Protein AF-0000000080701382 (afdb_homodimer)

Secondary structure (DSSP, 8-state):
-----------------------------------------HHHHHHHHHHHHTTSEE--HHHHHHHHHTT-EEEEEEE-TT-HHHHHHHHHHHHHGGGGGS--STTEEEEEEEEE-TT---HHHHHHHHHTT--SSSEEEEEEEEEEEEE-SS--TTT--HHHHHHHHH-TTSS--EEPPP---------/-----------------------------------------HHHHHHHHHHHHTTSEE--HHHHHHHHHTT-EEEEEEE-TT-HHHHHHHHHHHHHGGGGGS--STTEEEEEEEEE-TT---HHHHHHHHHTT--SSSEEEEEEEEEEEEE--S--TTT--HHHHHHHHH-TTSS--EEPPP---------

Organism: Aerococcus viridans (strain ATCC 11563 / DSM 20340 / CCUG 4311 / JCM 20461 / NBRC 12219 / NCTC 8251 / M1) (NCBI:txid655812)

Structure (mmCIF, N/CA/C/O backbone):
data_AF-0000000080701382-model_v1
#
loop_
_entity.id
_entity.type
_entity.pdbx_description
1 polymer 'Uncharacterized protein'
#
loop_
_atom_site.group_PDB
_atom_site.id
_atom_site.type_symbol
_atom_site.label_atom_id
_atom_site.label_alt_id
_atom_site.label_comp_id
_atom_site.label_asym_id
_atom_site.label_entity_id
_atom_site.label_seq_id
_atom_site.pdbx_PDB_ins_code
_atom_site.Cartn_x
_atom_site.Cartn_y
_atom_site.Cartn_z
_atom_site.occupancy
_atom_site.B_iso_or_equiv
_atom_site.auth_seq_id
_atom_site.auth_comp_id
_atom_site.auth_asym_id
_atom_site.auth_atom_id
_atom_site.pdbx_PDB_model_num
ATOM 1 N N . MET A 1 1 ? 20.781 -67.5 49.656 1 18.98 1 MET A N 1
ATOM 2 C CA . MET A 1 1 ? 20.734 -68.938 49.906 1 18.98 1 MET A CA 1
ATOM 3 C C . MET A 1 1 ? 20.328 -69.688 48.656 1 18.98 1 MET A C 1
ATOM 5 O O . MET A 1 1 ? 19.891 -69.125 47.688 1 18.98 1 MET A O 1
ATOM 9 N N . LYS A 1 2 ? 19.984 -70.812 49.188 1 20.11 2 LYS A N 1
ATOM 10 C CA . LYS A 1 2 ? 20.078 -72.125 48.531 1 20.11 2 LYS A CA 1
ATOM 11 C C . LYS A 1 2 ? 19.016 -72.25 47.469 1 20.11 2 LYS A C 1
ATOM 13 O O . LYS A 1 2 ? 18.688 -73.375 47.062 1 20.11 2 LYS A O 1
ATOM 18 N N . LYS A 1 3 ? 18.438 -71.125 47.094 1 20.44 3 LYS A N 1
ATOM 19 C CA . LYS A 1 3 ? 17.109 -71.5 46.594 1 20.44 3 LYS A CA 1
ATOM 20 C C . LYS A 1 3 ? 17.188 -72.688 45.625 1 20.44 3 LYS A C 1
ATOM 22 O O . LYS A 1 3 ? 17.922 -72.625 44.625 1 20.44 3 LYS A O 1
ATOM 27 N N . ILE A 1 4 ? 16.375 -73.562 45.906 1 22.45 4 ILE A N 1
ATOM 28 C CA . ILE A 1 4 ? 16.172 -75 45.688 1 22.45 4 ILE A CA 1
ATOM 29 C C . ILE A 1 4 ? 15.875 -75.312 44.219 1 22.45 4 ILE A C 1
ATOM 31 O O . ILE A 1 4 ? 15.523 -74.375 43.469 1 22.45 4 ILE A O 1
ATOM 35 N N . LEU A 1 5 ? 15.156 -76.375 43.938 1 19.97 5 LEU A N 1
ATOM 36 C CA . LEU A 1 5 ? 15.32 -77.75 43.5 1 19.97 5 LEU A CA 1
ATOM 37 C C . LEU A 1 5 ? 14.594 -78 42.188 1 19.97 5 LEU A C 1
ATOM 39 O O . LEU A 1 5 ? 15.195 -78.5 41.219 1 19.97 5 LEU A O 1
ATOM 43 N N . LEU A 1 6 ? 13.367 -78.562 42.219 1 19.97 6 LEU A N 1
ATOM 44 C CA . LEU A 1 6 ? 13.156 -79.938 41.875 1 19.97 6 LEU A CA 1
ATOM 45 C C . LEU A 1 6 ? 12.711 -80.062 40.406 1 19.97 6 LEU A C 1
ATOM 47 O O . LEU A 1 6 ? 12.242 -79.125 39.812 1 19.97 6 LEU A O 1
ATOM 51 N N . LEU A 1 7 ? 11.984 -81.25 40.031 1 20.66 7 LEU A N 1
ATOM 52 C CA . LEU A 1 7 ? 12.156 -82.5 39.344 1 20.66 7 LEU A CA 1
ATOM 53 C C . LEU A 1 7 ? 11.312 -82.562 38.094 1 20.66 7 LEU A C 1
ATOM 55 O O . LEU A 1 7 ? 11.789 -83 37.031 1 20.66 7 LEU A O 1
ATOM 59 N N . SER A 1 8 ? 9.906 -82.438 38.031 1 21.59 8 SER A N 1
ATOM 60 C CA . SER A 1 8 ? 9.297 -83.688 37.594 1 21.59 8 SER A CA 1
ATOM 61 C C . SER A 1 8 ? 9.281 -83.75 36.062 1 21.59 8 SER A C 1
ATOM 63 O O . SER A 1 8 ? 9.297 -82.75 35.375 1 21.59 8 SER A O 1
ATOM 65 N N . SER A 1 9 ? 9.172 -85.062 35.531 1 20.2 9 SER A N 1
ATOM 66 C CA . SER A 1 9 ? 9.516 -86.062 34.531 1 20.2 9 SER A CA 1
ATOM 67 C C . SER A 1 9 ? 8.562 -86 33.344 1 20.2 9 SER A C 1
ATOM 69 O O . SER A 1 9 ? 8.977 -86.188 32.188 1 20.2 9 SER A O 1
ATOM 71 N N . LEU A 1 10 ? 7.141 -86.062 33.469 1 21.8 10 LEU A N 1
ATOM 72 C CA . LEU A 1 10 ? 6.566 -87.312 32.969 1 21.8 10 LEU A CA 1
ATOM 73 C C . LEU A 1 10 ? 6.562 -87.312 31.438 1 21.8 10 LEU A C 1
ATOM 75 O O . LEU A 1 10 ? 6.602 -86.25 30.812 1 21.8 10 LEU A O 1
ATOM 79 N N . SER A 1 11 ? 5.617 -88.188 30.75 1 20.5 11 SER A N 1
ATOM 80 C CA . SER A 1 11 ? 5.59 -89.438 29.953 1 20.5 11 SER A CA 1
ATOM 81 C C . SER A 1 11 ? 5.387 -89.125 28.469 1 20.5 11 SER A C 1
ATOM 83 O O . SER A 1 11 ? 5.066 -87.938 28.109 1 20.5 11 SER A O 1
ATOM 85 N N . VAL A 1 12 ? 4.305 -89.875 27.812 1 22.05 12 VAL A N 1
ATOM 86 C CA . VAL A 1 12 ? 4.281 -91 26.922 1 22.05 12 VAL A CA 1
ATOM 87 C C . VAL A 1 12 ? 4.086 -90.562 25.484 1 22.05 12 VAL A C 1
ATOM 89 O O . VAL A 1 12 ? 4.875 -90.938 24.594 1 22.05 12 VAL A O 1
ATOM 92 N N . LEU A 1 13 ? 2.928 -91.062 24.75 1 18.67 13 LEU A N 1
ATOM 93 C CA . LEU A 1 13 ? 2.865 -92.188 23.781 1 18.67 13 LEU A CA 1
ATOM 94 C C . LEU A 1 13 ? 2.777 -91.625 22.359 1 18.67 13 LEU A C 1
ATOM 96 O O . LEU A 1 13 ? 3.564 -92 21.484 1 18.67 13 LEU A O 1
ATOM 100 N N . LEU A 1 14 ? 1.607 -91.875 21.656 1 19.7 14 LEU A N 1
ATOM 101 C CA . LEU A 1 14 ? 1.429 -92.875 20.609 1 19.7 14 LEU A CA 1
ATOM 102 C C . LEU A 1 14 ? 1.506 -92.25 19.234 1 19.7 14 LEU A C 1
ATOM 104 O O . LEU A 1 14 ? 1.662 -91.062 19.109 1 19.7 14 LEU A O 1
ATOM 108 N N . PHE A 1 15 ? 0.436 -92.562 18.438 1 21.75 15 PHE A N 1
ATOM 109 C CA . PHE A 1 15 ? 0.351 -93.438 17.266 1 21.75 15 PHE A CA 1
ATOM 110 C C . PHE A 1 15 ? 0.544 -92.625 15.984 1 21.75 15 PHE A C 1
ATOM 112 O O . PHE A 1 15 ? 0.392 -91.375 15.969 1 21.75 15 PHE A O 1
ATOM 119 N N . ALA A 1 16 ? -0.091 -93.125 14.891 1 21.64 16 ALA A N 1
ATOM 120 C CA . ALA A 1 16 ? 0.228 -93.75 13.609 1 21.64 16 ALA A CA 1
ATOM 121 C C . ALA A 1 16 ? 0.084 -92.75 12.453 1 21.64 16 ALA A C 1
ATOM 123 O O . ALA A 1 16 ? 0.941 -92.688 11.57 1 21.64 16 ALA A O 1
ATOM 124 N N . CYS A 1 17 ? -1.166 -92.25 12.227 1 26.89 17 CYS A N 1
ATOM 125 C CA . CYS A 1 17 ? -1.706 -92.688 10.938 1 26.89 17 CYS A CA 1
ATOM 126 C C . CYS A 1 17 ? -1.058 -91.875 9.789 1 26.89 17 CYS A C 1
ATOM 128 O O . CYS A 1 17 ? -0.521 -90.812 9.984 1 26.89 17 CYS A O 1
ATOM 130 N N . SER A 1 18 ? -1.645 -92.125 8.461 1 21.56 18 SER A N 1
ATOM 131 C CA . SER A 1 18 ? -1.388 -92.625 7.121 1 21.56 18 SER A CA 1
ATOM 132 C C . SER A 1 18 ? -1.009 -91.5 6.164 1 21.56 18 SER A C 1
ATOM 134 O O . SER A 1 18 ? -1.173 -90.312 6.484 1 21.56 18 SER A O 1
ATOM 136 N N . ASN A 1 19 ? -1.719 -91.562 4.941 1 21.64 19 ASN A N 1
ATOM 137 C CA . ASN A 1 19 ? -1.333 -91.812 3.561 1 21.64 19 ASN A CA 1
ATOM 138 C C . ASN A 1 19 ? -1.228 -90.562 2.752 1 21.64 19 ASN A C 1
ATOM 140 O O . ASN A 1 19 ? -0.301 -90.375 1.957 1 21.64 19 ASN A O 1
ATOM 144 N N . GLN A 1 20 ? -2.172 -89.5 2.703 1 20.94 20 GLN A N 1
ATOM 145 C CA . GLN A 1 20 ? -2.732 -89.438 1.36 1 20.94 20 GLN A CA 1
ATOM 146 C C . GLN A 1 20 ? -1.781 -88.688 0.428 1 20.94 20 GLN A C 1
ATOM 148 O O . GLN A 1 20 ? -0.923 -87.938 0.884 1 20.94 20 GLN A O 1
ATOM 153 N N . THR A 1 21 ? -2.484 -88.312 -0.859 1 23 21 THR A N 1
ATOM 154 C CA . THR A 1 21 ? -2.32 -88.312 -2.309 1 23 21 THR A CA 1
ATOM 155 C C . THR A 1 21 ? -1.583 -87.062 -2.783 1 23 21 THR A C 1
ATOM 157 O O . THR A 1 21 ? -1.583 -86 -2.098 1 23 21 THR A O 1
ATOM 160 N N . ASP A 1 22 ? -1.227 -87.062 -4.117 1 23.69 22 ASP A N 1
ATOM 161 C CA . ASP A 1 22 ? -0.176 -86.75 -5.078 1 23.69 22 ASP A CA 1
ATOM 162 C C . ASP A 1 22 ? -0.376 -85.312 -5.652 1 23.69 22 ASP A C 1
ATOM 164 O O . ASP A 1 22 ? 0.538 -84.75 -6.258 1 23.69 22 ASP A O 1
ATOM 168 N N . GLU A 1 23 ? -1.562 -84.562 -5.566 1 24.78 23 GLU A N 1
ATOM 169 C CA . GLU A 1 23 ? -1.875 -83.938 -6.852 1 24.78 23 GLU A CA 1
ATOM 170 C C . GLU A 1 23 ? -0.859 -82.875 -7.203 1 24.78 23 GLU A C 1
ATOM 172 O O . GLU A 1 23 ? -0.307 -82.25 -6.316 1 24.78 23 GLU A O 1
ATOM 177 N N . GLU A 1 24 ? -0.498 -82.812 -8.516 1 26.88 24 GLU A N 1
ATOM 178 C CA . GLU A 1 24 ? 0.468 -82.188 -9.438 1 26.88 24 GLU A CA 1
ATOM 179 C C . GLU A 1 24 ? 0.221 -80.688 -9.602 1 26.88 24 GLU A C 1
ATOM 181 O O . GLU A 1 24 ? -0.511 -80.312 -10.5 1 26.88 24 GLU A O 1
ATOM 186 N N . LYS A 1 25 ? -0.206 -79.812 -8.719 1 27.61 25 LYS A N 1
ATOM 187 C CA . LYS A 1 25 ? -0.711 -78.562 -9.234 1 27.61 25 LYS A CA 1
ATOM 188 C C . LYS A 1 25 ? 0.321 -77.875 -10.125 1 27.61 25 LYS A C 1
ATOM 190 O O . LYS A 1 25 ? 1.488 -77.75 -9.75 1 27.61 25 LYS A O 1
ATOM 195 N N . VAL A 1 26 ? -0.032 -77.75 -11.445 1 30.56 26 VAL A N 1
ATOM 196 C CA . VAL A 1 26 ? 0.473 -77.062 -12.617 1 30.56 26 VAL A CA 1
ATOM 197 C C . VAL A 1 26 ? 0.77 -75.625 -12.25 1 30.56 26 VAL A C 1
ATOM 199 O O . VAL A 1 26 ? -0.055 -74.938 -11.625 1 30.56 26 VAL A O 1
ATOM 202 N N . ILE A 1 27 ? 1.991 -75.188 -12.203 1 28.75 27 ILE A N 1
ATOM 203 C CA . ILE A 1 27 ? 2.633 -73.875 -11.875 1 28.75 27 ILE A CA 1
ATOM 204 C C . ILE A 1 27 ? 2.441 -72.938 -13.023 1 28.75 27 ILE A C 1
ATOM 206 O O . ILE A 1 27 ? 3.037 -73.062 -14.094 1 28.75 27 ILE A O 1
ATOM 210 N N . SER A 1 28 ? 1.116 -72.75 -13.547 1 28.8 28 SER A N 1
ATOM 211 C CA . SER A 1 28 ? 1.05 -71.812 -14.656 1 28.8 28 SER A CA 1
ATOM 212 C C . SER A 1 28 ? 1.73 -70.5 -14.305 1 28.8 28 SER A C 1
ATOM 214 O O . SER A 1 28 ? 1.53 -70 -13.211 1 28.8 28 SER A O 1
ATOM 216 N N . ASP A 1 29 ? 2.861 -70.188 -14.938 1 32.16 29 ASP A N 1
ATOM 217 C CA . ASP A 1 29 ? 3.715 -69 -14.938 1 32.16 29 ASP A CA 1
ATOM 218 C C . ASP A 1 29 ? 2.922 -67.75 -15.305 1 32.16 29 ASP A C 1
ATOM 220 O O . ASP A 1 29 ? 2.307 -67.688 -16.375 1 32.16 29 ASP A O 1
ATOM 224 N N . SER A 1 30 ? 2.121 -67.125 -14.453 1 35.22 30 SER A N 1
ATOM 225 C CA . SER A 1 30 ? 1.413 -65.875 -14.664 1 35.22 30 SER A CA 1
ATOM 226 C C . SER A 1 30 ? 2.344 -64.812 -15.219 1 35.22 30 SER A C 1
ATOM 228 O O . SER A 1 30 ? 3.441 -64.562 -14.695 1 35.22 30 SER A O 1
ATOM 230 N N . PRO A 1 31 ? 2.178 -64.5 -16.547 1 39.5 31 PRO A N 1
ATOM 231 C CA . PRO A 1 31 ? 2.885 -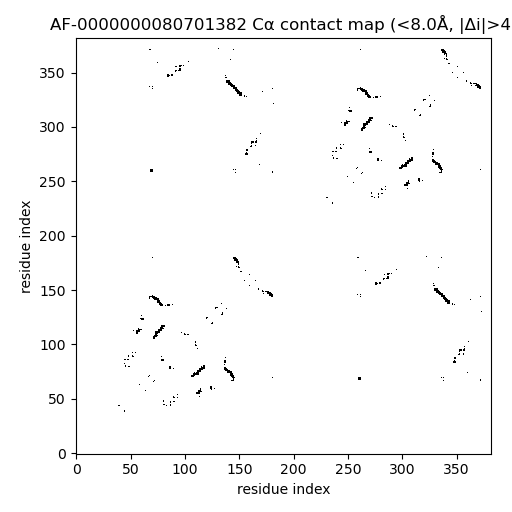63.375 -17.172 1 39.5 31 PRO A CA 1
ATOM 232 C C . PRO A 1 31 ? 2.863 -62.094 -16.312 1 39.5 31 PRO A C 1
ATOM 234 O O . PRO A 1 31 ? 1.896 -61.844 -15.594 1 39.5 31 PRO A O 1
ATOM 237 N N . THR A 1 32 ? 3.984 -61.688 -15.727 1 36.34 32 THR A N 1
ATOM 238 C CA . THR A 1 32 ? 4.223 -60.438 -15.047 1 36.34 32 THR A CA 1
ATOM 239 C C . THR A 1 32 ? 3.801 -59.25 -15.93 1 36.34 32 THR A C 1
ATOM 241 O O . THR A 1 32 ? 4.32 -59.094 -17.031 1 36.34 32 THR A O 1
ATOM 244 N N . SER A 1 33 ? 2.533 -58.875 -16 1 35.25 33 SER A N 1
ATOM 245 C CA . SER A 1 33 ? 2.045 -57.594 -16.547 1 35.25 33 SER A CA 1
ATOM 246 C C . SER A 1 33 ? 2.938 -56.438 -16.125 1 35.25 33 SER A C 1
ATOM 248 O O . SER A 1 33 ? 3.082 -56.156 -14.93 1 35.25 33 SER A O 1
ATOM 250 N N . SER A 1 34 ? 4.059 -56.219 -16.828 1 35.88 34 SER A N 1
ATOM 251 C CA . SER A 1 34 ? 4.793 -54.969 -16.672 1 35.88 34 SER A CA 1
ATOM 252 C C . SER A 1 34 ? 3.854 -53.75 -16.641 1 35.88 34 SER A C 1
ATOM 254 O O . SER A 1 34 ? 3.094 -53.562 -17.594 1 35.88 34 SER A O 1
ATOM 256 N N . SER A 1 35 ? 3.299 -53.344 -15.578 1 38 35 SER A N 1
ATOM 257 C CA . SER A 1 35 ? 2.662 -52.031 -15.383 1 38 35 SER A CA 1
ATOM 258 C C . SER A 1 35 ? 3.432 -50.938 -16.094 1 38 35 SER A C 1
ATOM 260 O O . SER A 1 35 ? 4.527 -50.562 -15.672 1 38 35 SER A O 1
ATOM 262 N N . VAL A 1 36 ? 3.482 -50.875 -17.406 1 39.19 36 VAL A N 1
ATOM 263 C CA . VAL A 1 36 ? 3.875 -49.656 -18.125 1 39.19 36 VAL A CA 1
ATOM 264 C C . VAL A 1 36 ? 3.254 -48.438 -17.453 1 39.19 36 VAL A C 1
ATOM 266 O O . VAL A 1 36 ? 2.047 -48.219 -17.562 1 39.19 36 VAL A O 1
ATOM 269 N N . GLU A 1 37 ? 3.574 -48.062 -16.281 1 40.19 37 GLU A N 1
ATOM 270 C CA . GLU A 1 37 ? 3.32 -46.656 -15.953 1 40.19 37 GLU A CA 1
ATOM 271 C C . GLU A 1 37 ? 3.557 -45.75 -17.172 1 40.19 37 GLU A C 1
ATOM 273 O O . GLU A 1 37 ? 4.66 -45.719 -17.719 1 40.19 37 GLU A O 1
ATOM 278 N N . GLN A 1 38 ? 2.807 -45.719 -18.172 1 42.03 38 GLN A N 1
ATOM 279 C CA . GLN A 1 38 ? 2.838 -44.781 -19.281 1 42.03 38 GLN A CA 1
ATOM 280 C C . GLN A 1 38 ? 3.309 -43.406 -18.828 1 42.03 38 GLN A C 1
ATOM 282 O O . GLN A 1 38 ? 2.586 -42.688 -18.125 1 42.03 38 GLN A O 1
ATOM 287 N N . GLU A 1 39 ? 4.535 -43.125 -18.438 1 46.19 39 GLU A N 1
ATOM 288 C CA . GLU A 1 39 ? 5.07 -41.75 -18.422 1 46.19 39 GLU A CA 1
ATOM 289 C C . GLU A 1 39 ? 4.453 -40.906 -19.516 1 46.19 39 GLU A C 1
ATOM 291 O O . GLU A 1 39 ? 4.484 -41.281 -20.688 1 46.19 39 GLU A O 1
ATOM 296 N N . ALA A 1 40 ? 3.305 -40.281 -19.297 1 53.03 40 ALA A N 1
ATOM 297 C CA . ALA A 1 40 ? 2.854 -39.344 -20.312 1 53.03 40 ALA A CA 1
ATOM 298 C C . ALA A 1 40 ? 4.035 -38.75 -21.078 1 53.03 40 ALA A C 1
ATOM 300 O O . ALA A 1 40 ? 5.074 -38.438 -20.484 1 53.03 40 ALA A O 1
ATOM 301 N N . SER A 1 41 ? 4.094 -38.844 -22.312 1 64.5 41 SER A N 1
ATOM 302 C CA . SER A 1 41 ? 5.16 -38.281 -23.125 1 64.5 41 SER A CA 1
ATOM 303 C C . SER A 1 41 ? 5.391 -36.812 -22.766 1 64.5 41 SER A C 1
ATOM 305 O O . SER A 1 41 ? 4.492 -36.125 -22.25 1 64.5 41 SER A O 1
ATOM 307 N N . SER A 1 42 ? 6.699 -36.344 -22.672 1 74.81 42 SER A N 1
ATOM 308 C CA . SER A 1 42 ? 7.121 -34.938 -22.484 1 74.81 42 SER A CA 1
ATOM 309 C C . SER A 1 42 ? 6.227 -33.969 -23.25 1 74.81 42 SER A C 1
ATOM 311 O O . SER A 1 42 ? 5.867 -32.906 -22.75 1 74.81 42 SER A O 1
ATOM 313 N N . GLU A 1 43 ? 5.789 -34.469 -24.406 1 79.25 43 GLU A N 1
ATOM 314 C CA . GLU A 1 43 ? 4.949 -33.625 -25.25 1 79.25 43 GLU A CA 1
ATOM 315 C C . GLU A 1 43 ? 3.543 -33.5 -24.672 1 79.25 43 GLU A C 1
ATOM 317 O O . GLU A 1 43 ? 2.955 -32.406 -24.688 1 79.25 43 GLU A O 1
ATOM 322 N N . GLU A 1 44 ? 3.025 -34.594 -24.219 1 83.44 44 GLU A N 1
ATOM 323 C CA . GLU A 1 44 ? 1.683 -34.562 -23.656 1 83.44 44 GLU A CA 1
ATOM 324 C C . GLU A 1 44 ? 1.633 -33.719 -22.375 1 83.44 44 GLU A C 1
ATOM 326 O O . GLU A 1 44 ? 0.681 -32.969 -22.172 1 83.44 44 GLU A O 1
ATOM 331 N N . ALA A 1 45 ? 2.625 -33.812 -21.594 1 82.06 45 ALA A N 1
ATOM 332 C CA . ALA A 1 45 ? 2.707 -33.031 -20.359 1 82.06 45 ALA A CA 1
ATOM 333 C C . ALA A 1 45 ? 2.779 -31.531 -20.672 1 82.06 45 ALA A C 1
ATOM 335 O O . ALA A 1 45 ? 2.129 -30.719 -20 1 82.06 45 ALA A O 1
ATOM 336 N N . GLN A 1 46 ? 3.551 -31.203 -21.688 1 87.31 46 GLN A N 1
ATOM 337 C CA . GLN A 1 46 ? 3.66 -29.812 -22.094 1 87.31 46 GLN A CA 1
ATOM 338 C C . GLN A 1 46 ? 2.322 -29.281 -22.609 1 87.31 46 GLN A C 1
ATOM 340 O O . GLN A 1 46 ? 1.95 -28.141 -22.312 1 87.31 46 GLN A O 1
ATOM 345 N N . ALA A 1 47 ? 1.668 -30.109 -23.312 1 90.69 47 ALA A N 1
ATOM 346 C CA . ALA A 1 47 ? 0.357 -29.719 -23.828 1 90.69 47 ALA A CA 1
ATOM 347 C C . ALA A 1 47 ? -0.634 -29.5 -22.688 1 90.69 47 ALA A C 1
ATOM 349 O O . ALA A 1 47 ? -1.436 -28.562 -22.734 1 90.69 47 ALA A O 1
ATOM 350 N N . LEU A 1 48 ? -0.608 -30.391 -21.766 1 92.31 48 LEU A N 1
ATOM 351 C CA . LEU A 1 48 ? -1.477 -30.25 -20.594 1 92.31 48 LEU A CA 1
ATOM 352 C C . LEU A 1 48 ? -1.183 -28.938 -19.859 1 92.31 48 LEU A C 1
ATOM 354 O O . LEU A 1 48 ? -2.105 -28.219 -19.484 1 92.31 48 LEU A O 1
ATOM 358 N N . TYR A 1 49 ? 0.089 -28.656 -19.672 1 95.12 49 TYR A N 1
ATOM 359 C CA . TYR A 1 49 ? 0.485 -27.422 -19 1 95.12 49 TYR A CA 1
ATOM 360 C C . TYR A 1 49 ? -0.034 -26.203 -19.75 1 95.12 49 TYR A C 1
ATOM 362 O O . TYR A 1 49 ? -0.659 -25.312 -19.156 1 95.12 49 TYR A O 1
ATOM 370 N N . GLN A 1 50 ? 0.21 -26.203 -21.047 1 94.69 50 GLN A N 1
ATOM 371 C CA . GLN A 1 50 ? -0.177 -25.062 -21.859 1 94.69 50 GLN A CA 1
ATOM 372 C C . GLN A 1 50 ? -1.69 -24.875 -21.875 1 94.69 50 GLN A C 1
ATOM 374 O O . GLN A 1 50 ? -2.182 -23.734 -21.797 1 94.69 50 GLN A O 1
ATOM 379 N N . SER A 1 51 ? -2.395 -25.922 -21.953 1 95.06 51 SER A N 1
ATOM 380 C CA . SER A 1 51 ? -3.85 -25.828 -21.922 1 95.06 51 SER A CA 1
ATOM 381 C C . SER A 1 51 ? -4.344 -25.312 -20.562 1 95.06 51 SER A C 1
ATOM 383 O O . SER A 1 51 ? -5.285 -24.531 -20.5 1 95.06 51 SER A O 1
ATOM 385 N N . THR A 1 52 ? -3.744 -25.719 -19.516 1 95.88 52 THR A N 1
ATOM 386 C CA . THR A 1 52 ? -4.164 -25.375 -18.156 1 95.88 52 THR A CA 1
ATOM 387 C C . THR A 1 52 ? -3.885 -23.891 -17.875 1 95.88 52 THR A C 1
ATOM 389 O O . THR A 1 52 ? -4.746 -23.188 -17.359 1 95.88 52 THR A O 1
ATOM 392 N N . ILE A 1 53 ? -2.682 -23.359 -18.266 1 96.12 53 ILE A N 1
ATOM 393 C CA . ILE A 1 53 ? -2.287 -22.016 -17.875 1 96.12 53 ILE A CA 1
ATOM 394 C C . ILE A 1 53 ? -3.107 -20.984 -18.656 1 96.12 53 ILE A C 1
ATOM 396 O O . ILE A 1 53 ? -3.139 -19.812 -18.312 1 96.12 53 ILE A O 1
ATOM 400 N N . GLN A 1 54 ? -3.801 -21.438 -19.75 1 95.25 54 GLN A N 1
ATOM 401 C CA . GLN A 1 54 ? -4.691 -20.547 -20.5 1 95.25 54 GLN A CA 1
ATOM 402 C C . GLN A 1 54 ? -5.879 -20.109 -19.641 1 95.25 54 GLN A C 1
ATOM 404 O O . GLN A 1 54 ? -6.559 -19.141 -19.953 1 95.25 54 GLN A O 1
ATOM 409 N N . ASN A 1 55 ? -6.145 -20.812 -18.578 1 94.19 55 ASN A N 1
ATOM 410 C CA . ASN A 1 55 ? -7.246 -20.469 -17.688 1 94.19 55 ASN A CA 1
ATOM 411 C C . ASN A 1 55 ? -6.844 -19.391 -16.688 1 94.19 55 ASN A C 1
ATOM 413 O O . ASN A 1 55 ? -7.676 -18.922 -15.906 1 94.19 55 ASN A O 1
ATOM 417 N N . PHE A 1 56 ? -5.602 -19.016 -16.703 1 95.31 56 PHE A N 1
ATOM 418 C CA . PHE A 1 56 ? -5.086 -17.938 -15.867 1 95.31 56 PHE A CA 1
ATOM 419 C C . PHE A 1 56 ? -4.711 -16.734 -16.719 1 95.31 56 PHE A C 1
ATOM 421 O O . PHE A 1 56 ? -4.555 -16.844 -17.938 1 95.31 56 PHE A O 1
ATOM 428 N N . THR A 1 57 ? -4.598 -15.547 -16.109 1 95.06 57 THR A N 1
ATOM 429 C CA . THR A 1 57 ? -4.258 -14.32 -16.828 1 95.06 57 THR A CA 1
ATOM 430 C C . THR A 1 57 ? -2.75 -14.086 -16.812 1 95.06 57 THR A C 1
ATOM 432 O O . THR A 1 57 ? -2.166 -13.844 -15.742 1 95.06 57 THR A O 1
ATOM 435 N N . ARG A 1 58 ? -2.15 -14.094 -17.938 1 96.44 58 ARG A N 1
ATOM 436 C CA . ARG A 1 58 ? -0.711 -13.875 -18.031 1 96.44 58 ARG A CA 1
ATOM 437 C C . ARG A 1 58 ? -0.353 -12.445 -17.625 1 96.44 58 ARG A C 1
ATOM 439 O O . ARG A 1 58 ? -1.059 -11.5 -17.969 1 96.44 58 ARG A O 1
ATOM 446 N N . ILE A 1 59 ? 0.755 -12.312 -16.938 1 96.62 59 ILE A N 1
ATOM 447 C CA . ILE A 1 59 ? 1.205 -11.008 -16.469 1 96.62 59 ILE A CA 1
ATOM 448 C C . ILE A 1 59 ? 2.732 -10.969 -16.438 1 96.62 59 ILE A C 1
ATOM 450 O O . ILE A 1 59 ? 3.389 -12.008 -16.359 1 96.62 59 ILE A O 1
ATOM 454 N N . THR A 1 60 ? 3.311 -9.789 -16.547 1 96.56 60 THR A N 1
ATOM 455 C CA . THR A 1 60 ? 4.754 -9.586 -16.469 1 96.56 60 THR A CA 1
ATOM 456 C C . THR A 1 60 ? 5.148 -9.094 -15.078 1 96.56 60 THR A C 1
ATOM 458 O O . THR A 1 60 ? 4.301 -8.625 -14.312 1 96.56 60 THR A O 1
ATOM 461 N N . ALA A 1 61 ? 6.449 -9.141 -14.812 1 94.5 61 ALA A N 1
ATOM 462 C CA . ALA A 1 61 ? 6.953 -8.641 -13.539 1 94.5 61 ALA A CA 1
ATOM 463 C C . ALA A 1 61 ? 6.68 -7.145 -13.391 1 94.5 61 ALA A C 1
ATOM 465 O O . ALA A 1 61 ? 6.355 -6.676 -12.297 1 94.5 61 ALA A O 1
ATOM 466 N N . GLY A 1 62 ? 6.887 -6.453 -14.516 1 92.38 62 GLY A N 1
ATOM 467 C CA . GLY A 1 62 ? 6.57 -5.035 -14.477 1 92.38 62 GLY A CA 1
ATOM 468 C C . GLY A 1 62 ? 5.117 -4.754 -14.125 1 92.38 62 GLY A C 1
ATOM 469 O O . GLY A 1 62 ? 4.828 -3.873 -13.312 1 92.38 62 GLY A O 1
ATOM 470 N N . GLU A 1 63 ? 4.188 -5.484 -14.695 1 93 63 GLU A N 1
ATOM 471 C CA . GLU A 1 63 ? 2.768 -5.328 -14.406 1 93 63 GLU A CA 1
ATOM 472 C C . GLU A 1 63 ? 2.449 -5.746 -12.969 1 93 63 GLU A C 1
ATOM 474 O O . GLU A 1 63 ? 1.618 -5.125 -12.305 1 93 63 GLU A O 1
ATOM 479 N N . ILE A 1 64 ? 3.109 -6.766 -12.477 1 92.75 64 ILE A N 1
ATOM 480 C CA . ILE A 1 64 ? 2.938 -7.195 -11.086 1 92.75 64 ILE A CA 1
ATOM 481 C C . ILE A 1 64 ? 3.328 -6.059 -10.148 1 92.75 64 ILE A C 1
ATOM 483 O O . ILE A 1 64 ? 2.576 -5.715 -9.234 1 92.75 64 ILE A O 1
ATOM 487 N N . THR A 1 65 ? 4.465 -5.504 -10.414 1 85.69 65 THR A N 1
ATOM 488 C CA . THR A 1 65 ? 4.945 -4.402 -9.586 1 85.69 65 THR A CA 1
ATOM 489 C C . THR A 1 65 ? 3.957 -3.238 -9.609 1 85.69 65 THR A C 1
ATOM 491 O O . THR A 1 65 ? 3.678 -2.639 -8.57 1 85.69 65 THR A O 1
ATOM 494 N N . SER A 1 66 ? 3.447 -2.959 -10.766 1 84.31 66 SER A N 1
ATOM 495 C CA . SER A 1 66 ? 2.447 -1.903 -10.883 1 84.31 66 SER A CA 1
ATOM 496 C C . SER A 1 66 ? 1.204 -2.227 -10.062 1 84.31 66 SER A C 1
ATOM 498 O O . SER A 1 66 ? 0.643 -1.35 -9.406 1 84.31 66 SER A O 1
ATOM 500 N N . LYS A 1 67 ? 0.752 -3.439 -10.055 1 86.19 67 LYS A N 1
ATOM 501 C CA . LYS A 1 67 ? -0.417 -3.85 -9.289 1 86.19 67 LYS A CA 1
ATOM 502 C C . LYS A 1 67 ? -0.166 -3.709 -7.789 1 86.19 67 LYS A C 1
ATOM 504 O O . LYS A 1 67 ? -1.04 -3.256 -7.047 1 86.19 67 LYS A O 1
ATOM 509 N N . ILE A 1 68 ? 1.001 -4.133 -7.352 1 83.94 68 ILE A N 1
ATOM 510 C CA . ILE A 1 68 ? 1.37 -4.004 -5.945 1 83.94 68 ILE A CA 1
ATOM 511 C C . ILE A 1 68 ? 1.354 -2.533 -5.539 1 83.94 68 ILE A C 1
ATOM 513 O O . ILE A 1 68 ? 0.768 -2.17 -4.516 1 83.94 68 ILE A O 1
ATOM 517 N N . ASN A 1 69 ? 1.946 -1.751 -6.406 1 74.81 69 ASN A N 1
ATOM 518 C CA . ASN A 1 69 ? 2.043 -0.326 -6.109 1 74.81 69 ASN A CA 1
ATOM 519 C C . ASN A 1 69 ? 0.668 0.338 -6.094 1 74.81 69 ASN A C 1
ATOM 521 O O . ASN A 1 69 ? 0.453 1.315 -5.375 1 74.81 69 ASN A O 1
ATOM 525 N N . ASN A 1 70 ? -0.215 -0.203 -6.844 1 75.69 70 ASN A N 1
ATOM 526 C CA . ASN A 1 70 ? -1.567 0.341 -6.906 1 75.69 70 ASN A CA 1
ATOM 527 C C . ASN A 1 70 ? -2.414 -0.123 -5.727 1 75.69 70 ASN A C 1
ATOM 529 O O . ASN A 1 70 ? -3.551 0.321 -5.559 1 75.69 70 ASN A O 1
ATOM 533 N N . GLY A 1 71 ? -1.872 -1.007 -5.004 1 75.75 71 GLY A N 1
ATOM 534 C CA . GLY A 1 71 ? -2.592 -1.498 -3.84 1 75.75 71 GLY A CA 1
ATOM 535 C C . GLY A 1 71 ? -3.574 -2.605 -4.168 1 75.75 71 GLY A C 1
ATOM 536 O O . GLY A 1 71 ? -4.445 -2.928 -3.361 1 75.75 71 GLY A O 1
ATOM 537 N N . ASP A 1 72 ? -3.527 -3.199 -5.332 1 82 72 ASP A N 1
ATOM 538 C CA . ASP A 1 72 ? -4.457 -4.242 -5.754 1 82 72 ASP A CA 1
ATOM 539 C C . ASP A 1 72 ? -4.277 -5.508 -4.922 1 82 72 ASP A C 1
ATOM 541 O O . ASP A 1 72 ? -3.156 -5.848 -4.531 1 82 72 ASP A O 1
ATOM 545 N N . GLY A 1 73 ? -5.344 -6.137 -4.617 1 87.5 73 GLY A N 1
ATOM 546 C CA . GLY A 1 73 ? -5.309 -7.5 -4.102 1 87.5 73 GLY A CA 1
ATOM 547 C C . GLY A 1 73 ? -5.41 -8.547 -5.191 1 87.5 73 GLY A C 1
ATOM 548 O O . GLY A 1 73 ? -6.355 -8.539 -5.984 1 87.5 73 GLY A O 1
ATOM 549 N N . PHE A 1 74 ? -4.484 -9.492 -5.238 1 91.81 74 PHE A N 1
ATOM 550 C CA . PHE A 1 74 ? -4.535 -10.469 -6.324 1 91.81 74 PHE A CA 1
ATOM 551 C C . PHE A 1 74 ? -3.725 -11.711 -5.973 1 91.81 74 PHE A C 1
ATOM 553 O O . PHE A 1 74 ? -2.816 -11.648 -5.145 1 91.81 74 PHE A O 1
ATOM 560 N N . TYR A 1 75 ? -4.098 -12.773 -6.641 1 94.75 75 TYR A N 1
ATOM 561 C CA . TYR A 1 75 ? -3.371 -14.039 -6.57 1 94.75 75 TYR A CA 1
ATOM 562 C C . TYR A 1 75 ? -2.428 -14.188 -7.758 1 94.75 75 TYR A C 1
ATOM 564 O O . TYR A 1 75 ? -2.773 -13.828 -8.883 1 94.75 75 TYR A O 1
ATOM 572 N N . LEU A 1 76 ? -1.206 -14.773 -7.434 1 96.94 76 LEU A N 1
ATOM 573 C CA . LEU A 1 76 ? -0.173 -14.938 -8.445 1 96.94 76 LEU A CA 1
ATOM 574 C C . LEU A 1 76 ? 0.353 -16.375 -8.453 1 96.94 76 LEU A C 1
ATOM 576 O O . LEU A 1 76 ? 0.928 -16.828 -7.465 1 96.94 76 LEU A O 1
ATOM 580 N N . PHE A 1 77 ? 0.127 -17.031 -9.594 1 98.44 77 PHE A N 1
ATOM 581 C CA . PHE A 1 77 ? 0.76 -18.312 -9.898 1 98.44 77 PHE A CA 1
ATOM 582 C C . PHE A 1 77 ? 2.051 -18.109 -10.68 1 98.44 77 PHE A C 1
ATOM 584 O O . PHE A 1 77 ? 2.072 -17.375 -11.672 1 98.44 77 PHE A O 1
ATOM 591 N N . ILE A 1 78 ? 3.123 -18.672 -10.188 1 98.69 78 ILE A N 1
ATOM 592 C CA . ILE A 1 78 ? 4.414 -18.641 -10.875 1 98.69 78 ILE A CA 1
ATOM 593 C C . ILE A 1 78 ? 4.797 -20.062 -11.289 1 98.69 78 ILE A C 1
ATOM 595 O O . ILE A 1 78 ? 4.891 -20.953 -10.453 1 98.69 78 ILE A O 1
ATOM 599 N N . GLY A 1 79 ? 4.949 -20.266 -12.57 1 98.25 79 GLY A N 1
ATOM 600 C CA . GLY A 1 79 ? 5.254 -21.578 -13.094 1 98.25 79 GLY A CA 1
ATOM 601 C C . GLY A 1 79 ? 6.258 -21.547 -14.234 1 98.25 79 GLY A C 1
ATOM 602 O O . GLY A 1 79 ? 6.887 -20.516 -14.484 1 98.25 79 GLY A O 1
ATOM 603 N N . ALA A 1 80 ? 6.469 -22.719 -14.773 1 96.81 80 ALA A N 1
ATOM 604 C CA . ALA A 1 80 ? 7.328 -22.938 -15.938 1 96.81 80 ALA A CA 1
ATOM 605 C C . ALA A 1 80 ? 6.902 -24.172 -16.703 1 96.81 80 ALA A C 1
ATOM 607 O O . ALA A 1 80 ? 6.551 -25.203 -16.109 1 96.81 80 ALA A O 1
ATOM 608 N N . GLU A 1 81 ? 6.977 -24.078 -18.031 1 93.81 81 GLU A N 1
ATOM 609 C CA . GLU A 1 81 ? 6.488 -25.125 -18.906 1 93.81 81 GLU A CA 1
ATOM 610 C C . GLU A 1 81 ? 7.297 -26.406 -18.734 1 93.81 81 GLU A C 1
ATOM 612 O O . GLU A 1 81 ? 6.766 -27.516 -18.875 1 93.81 81 GLU A O 1
ATOM 617 N N . ASP A 1 82 ? 8.523 -26.312 -18.406 1 92 82 AS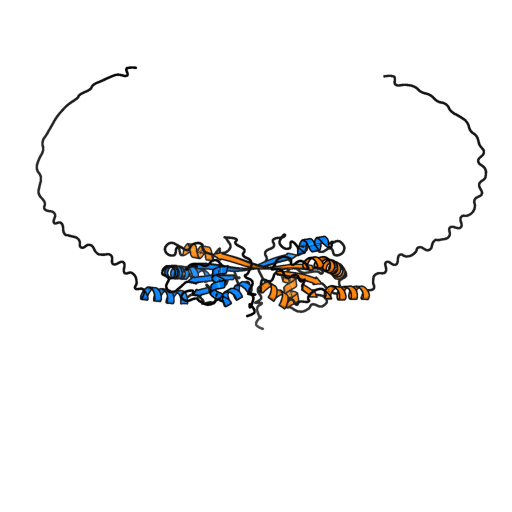P A N 1
ATOM 618 C CA . ASP A 1 82 ? 9.391 -27.484 -18.359 1 92 82 ASP A CA 1
ATOM 619 C C . ASP A 1 82 ? 9.422 -28.094 -16.953 1 92 82 ASP A C 1
ATOM 621 O O . ASP A 1 82 ? 10.234 -28.969 -16.672 1 92 82 ASP A O 1
ATOM 625 N N . SER A 1 83 ? 8.578 -27.719 -16.125 1 95.62 83 SER A N 1
ATOM 626 C CA . SER A 1 83 ? 8.531 -28.234 -14.758 1 95.62 83 SER A CA 1
ATOM 627 C C . SER A 1 83 ? 7.32 -29.125 -14.547 1 95.62 83 SER A C 1
ATOM 629 O O . SER A 1 83 ? 6.18 -28.672 -14.594 1 95.62 83 SER A O 1
ATOM 631 N N . ALA A 1 84 ? 7.586 -30.391 -14.297 1 95.44 84 ALA A N 1
ATOM 632 C CA . ALA A 1 84 ? 6.52 -31.359 -14.023 1 95.44 84 ALA A CA 1
ATOM 633 C C . ALA A 1 84 ? 5.742 -30.969 -12.766 1 95.44 84 ALA A C 1
ATOM 635 O O . ALA A 1 84 ? 4.52 -31.125 -12.719 1 95.44 84 ALA A O 1
ATOM 636 N N . ASP A 1 85 ? 6.465 -30.453 -11.781 1 97.06 85 ASP A N 1
ATOM 637 C CA . ASP A 1 85 ? 5.805 -30.016 -10.555 1 97.06 85 ASP A CA 1
ATOM 638 C C . ASP A 1 85 ? 4.863 -28.844 -10.828 1 97.06 85 ASP A C 1
ATOM 640 O O . ASP A 1 85 ? 3.758 -28.797 -10.281 1 97.06 85 ASP A O 1
ATOM 644 N N . ALA A 1 86 ? 5.254 -27.891 -11.633 1 97.88 86 ALA A N 1
ATOM 645 C CA . ALA A 1 86 ? 4.398 -26.75 -11.984 1 97.88 86 ALA A CA 1
ATOM 646 C C . ALA A 1 86 ? 3.16 -27.219 -12.75 1 97.88 86 ALA A C 1
ATOM 648 O O . ALA A 1 86 ? 2.064 -26.688 -12.547 1 97.88 86 ALA A O 1
ATOM 649 N N . THR A 1 87 ? 3.361 -28.234 -13.586 1 96.88 87 THR A N 1
ATOM 650 C CA . THR A 1 87 ? 2.238 -28.781 -14.344 1 96.88 87 THR A CA 1
ATOM 651 C C . THR A 1 87 ? 1.202 -29.391 -13.406 1 96.88 87 THR A C 1
ATOM 653 O O . THR A 1 87 ? 0.009 -29.094 -13.516 1 96.88 87 THR A O 1
ATOM 656 N N . THR A 1 88 ? 1.72 -30.188 -12.547 1 97.25 88 THR A N 1
ATOM 657 C CA . THR A 1 88 ? 0.837 -30.859 -11.594 1 97.25 88 THR A CA 1
ATOM 658 C C . THR A 1 88 ? 0.104 -29.828 -10.727 1 97.25 88 THR A C 1
ATOM 660 O O . THR A 1 88 ? -1.109 -29.938 -10.539 1 97.25 88 THR A O 1
ATOM 663 N N . PHE A 1 89 ? 0.81 -28.891 -10.227 1 98.38 89 PHE A N 1
ATOM 664 C CA . PHE A 1 89 ? 0.204 -27.859 -9.383 1 98.38 89 PHE A CA 1
ATOM 665 C C . PHE A 1 89 ? -0.822 -27.047 -10.172 1 98.38 89 PHE A C 1
ATOM 667 O O . PHE A 1 89 ? -1.895 -26.734 -9.656 1 98.38 89 PHE A O 1
ATOM 674 N N . ALA A 1 90 ? -0.501 -26.672 -11.398 1 98.12 90 ALA A N 1
ATOM 675 C CA . ALA A 1 90 ? -1.395 -25.859 -12.234 1 98.12 90 ALA A CA 1
ATOM 676 C C . ALA A 1 90 ? -2.754 -26.547 -12.391 1 98.12 90 ALA A C 1
ATOM 678 O O . ALA A 1 90 ? -3.793 -25.875 -12.344 1 98.12 90 ALA A O 1
ATOM 679 N N . THR A 1 91 ? -2.801 -27.781 -12.602 1 97.44 91 THR A N 1
ATOM 680 C CA . THR A 1 91 ? -4.055 -28.516 -12.789 1 97.44 91 THR A CA 1
ATOM 681 C C . THR A 1 91 ? -4.91 -28.438 -11.531 1 97.44 91 THR A C 1
ATOM 683 O O . THR A 1 91 ? -6.117 -28.203 -11.602 1 97.44 91 THR A O 1
ATOM 686 N N . LYS A 1 92 ? -4.258 -28.594 -10.438 1 97.94 92 LYS A N 1
ATOM 687 C CA . LYS A 1 92 ? -4.977 -28.5 -9.172 1 97.94 92 LYS A CA 1
ATOM 688 C C . LYS A 1 92 ? -5.434 -27.078 -8.891 1 97.94 92 LYS A C 1
ATOM 690 O O . LYS A 1 92 ? -6.527 -26.859 -8.367 1 97.94 92 LYS A O 1
ATOM 695 N N . LEU A 1 93 ? -4.586 -26.172 -9.188 1 97.88 93 LEU A N 1
ATOM 696 C CA . LEU A 1 93 ? -4.945 -24.766 -9.023 1 97.88 93 LEU A CA 1
ATOM 697 C C . LEU A 1 93 ? -6.152 -24.406 -9.883 1 97.88 93 LEU A C 1
ATOM 699 O O . LEU A 1 93 ? -7.047 -23.688 -9.43 1 97.88 93 LEU A O 1
ATOM 703 N N . ASP A 1 94 ? -6.109 -24.875 -11.094 1 96.19 94 ASP A N 1
ATOM 704 C CA . ASP A 1 94 ? -7.242 -24.656 -11.984 1 96.19 94 ASP A CA 1
ATOM 705 C C . ASP A 1 94 ? -8.539 -25.172 -11.375 1 96.19 94 ASP A C 1
ATOM 707 O O . ASP A 1 94 ? -9.547 -24.469 -11.352 1 96.19 94 ASP A O 1
ATOM 711 N N . GLU A 1 95 ? -8.477 -26.312 -10.898 1 95.38 95 GLU A N 1
ATOM 712 C CA . GLU A 1 95 ? -9.641 -26.875 -10.227 1 95.38 95 GLU A CA 1
ATOM 713 C C . GLU A 1 95 ? -10.031 -26.047 -9.008 1 95.38 95 GLU A C 1
ATOM 715 O O . GLU A 1 95 ? -11.211 -25.75 -8.797 1 95.38 95 GLU A O 1
ATOM 720 N N . ALA A 1 96 ? -9.102 -25.641 -8.242 1 94.56 96 ALA A N 1
ATOM 721 C CA . ALA A 1 96 ? -9.344 -24.859 -7.027 1 94.56 96 ALA A CA 1
ATOM 722 C C . ALA A 1 96 ? -9.953 -23.5 -7.363 1 94.56 96 ALA A C 1
ATOM 724 O O . ALA A 1 96 ? -10.719 -22.938 -6.57 1 94.56 96 ALA A O 1
ATOM 725 N N . SER A 1 97 ? -9.57 -22.891 -8.484 1 92.5 97 SER A N 1
ATOM 726 C CA . SER A 1 97 ? -9.977 -21.547 -8.867 1 92.5 97 SER A CA 1
ATOM 727 C C . SER A 1 97 ? -11.477 -21.453 -9.086 1 92.5 97 SER A C 1
ATOM 729 O O . SER A 1 97 ? -12.039 -20.359 -9.156 1 92.5 97 SER A O 1
ATOM 731 N N . SER A 1 98 ? -12.188 -22.484 -9.164 1 87 98 SER A N 1
ATOM 732 C CA . SER A 1 98 ? -13.641 -22.516 -9.328 1 87 98 SER A CA 1
ATOM 733 C C . SER A 1 98 ? -14.336 -21.844 -8.148 1 87 98 SER A C 1
ATOM 735 O O . SER A 1 98 ? -15.5 -21.453 -8.25 1 87 98 SER A O 1
ATOM 737 N N . ILE A 1 99 ? -13.625 -21.703 -7.117 1 82.38 99 ILE A N 1
ATOM 738 C CA . ILE A 1 99 ? -14.195 -21.094 -5.918 1 82.38 99 ILE A CA 1
ATOM 739 C C . ILE A 1 99 ? -14.453 -19.609 -6.16 1 82.38 99 ILE A C 1
ATOM 741 O O . ILE A 1 99 ? -15.242 -18.984 -5.449 1 82.38 99 ILE A O 1
ATOM 745 N N . PHE A 1 100 ? -13.594 -18.828 -7.008 1 77 100 PHE A N 1
ATOM 746 C CA . PHE A 1 100 ? -13.773 -17.406 -7.309 1 77 100 PHE A CA 1
ATOM 747 C C . PHE A 1 100 ? -15.141 -17.156 -7.934 1 77 100 PHE A C 1
ATOM 749 O O . PHE A 1 100 ? -15.633 -16.031 -7.93 1 77 100 PHE A O 1
ATOM 756 N N . GLU A 1 101 ? -15.641 -18 -8.672 1 60.84 101 GLU A N 1
ATOM 757 C CA . GLU A 1 101 ? -16.984 -17.812 -9.234 1 60.84 101 GLU A CA 1
ATOM 758 C C . GLU A 1 101 ? -17.953 -17.281 -8.18 1 60.84 101 GLU A C 1
ATOM 760 O O . GLU A 1 101 ? -19.016 -16.75 -8.516 1 60.84 101 GLU A O 1
ATOM 765 N N . THR A 1 102 ? -17.516 -17.328 -6.945 1 48.41 102 THR A N 1
ATOM 766 C CA . THR A 1 102 ? -18.234 -16.609 -5.898 1 48.41 102 THR A CA 1
ATOM 767 C C . THR A 1 102 ? -17.438 -15.422 -5.402 1 48.41 102 THR A C 1
ATOM 769 O O . THR A 1 102 ? -16.266 -15.555 -5.039 1 48.41 102 THR A O 1
ATOM 772 N N . PRO A 1 103 ? -17.844 -14.273 -5.793 1 42.84 103 PRO A N 1
ATOM 773 C CA . PRO A 1 103 ? -17.016 -13.102 -5.516 1 42.84 103 PRO A CA 1
ATOM 774 C C . PRO A 1 103 ? -16.391 -13.133 -4.121 1 42.84 103 PRO A C 1
ATOM 776 O O . PRO A 1 103 ? -17.094 -13.367 -3.135 1 42.84 103 PRO A O 1
ATOM 779 N N . SER A 1 104 ? -15.328 -13.766 -4.008 1 46.19 104 SER A N 1
ATOM 780 C CA . SER A 1 104 ? -14.695 -13.586 -2.703 1 46.19 104 SER A CA 1
ATOM 781 C C . SER A 1 104 ? -14.742 -12.125 -2.258 1 46.19 104 SER A C 1
ATOM 783 O O . SER A 1 104 ? -15.289 -11.273 -2.965 1 46.19 104 SER A O 1
ATOM 785 N N . SER A 1 105 ? -13.719 -11.617 -1.446 1 48.44 105 SER A N 1
ATOM 786 C CA . SER A 1 105 ? -13.805 -10.273 -0.885 1 48.44 105 SER A CA 1
ATOM 787 C C . SER A 1 105 ? -13.734 -9.211 -1.979 1 48.44 105 SER A C 1
ATOM 789 O O . SER A 1 105 ? -13.148 -9.438 -3.035 1 48.44 105 SER A O 1
ATOM 791 N N . ALA A 1 106 ? -14.602 -8.328 -1.881 1 49.47 106 ALA A N 1
ATOM 792 C CA . ALA A 1 106 ? -14.867 -7.215 -2.785 1 49.47 106 ALA A CA 1
ATOM 793 C C . ALA A 1 106 ? -13.562 -6.602 -3.297 1 49.47 106 ALA A C 1
ATOM 795 O O . ALA A 1 106 ? -13.516 -6.082 -4.414 1 49.47 106 A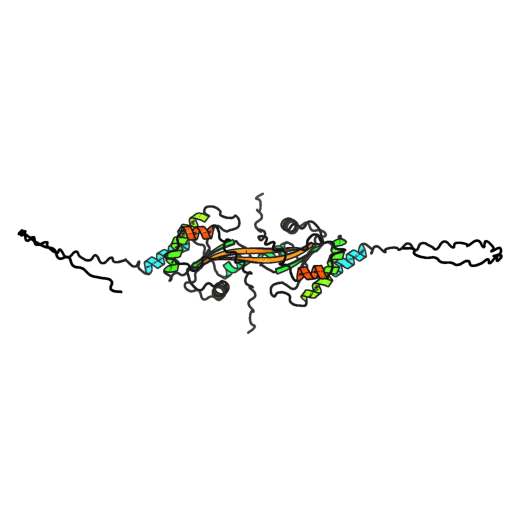LA A O 1
ATOM 796 N N . ASP A 1 107 ? -12.5 -6.879 -2.645 1 60.5 107 ASP A N 1
ATOM 797 C CA . ASP A 1 107 ? -11.352 -6.074 -3.041 1 60.5 107 ASP A CA 1
ATOM 798 C C . ASP A 1 107 ? -10.281 -6.938 -3.707 1 60.5 107 ASP A C 1
ATOM 800 O O . ASP A 1 107 ? -9.281 -6.418 -4.203 1 60.5 107 ASP A O 1
ATOM 804 N N . ILE A 1 108 ? -10.625 -8.227 -3.754 1 66.25 108 ILE A N 1
ATOM 805 C CA . ILE A 1 108 ? -9.672 -9.125 -4.402 1 66.25 108 ILE A CA 1
ATOM 806 C C . ILE A 1 108 ? -10.219 -9.562 -5.758 1 66.25 108 ILE A C 1
ATOM 808 O O . ILE A 1 108 ? -11.359 -10.031 -5.855 1 66.25 108 ILE A O 1
ATOM 812 N N . GLU A 1 109 ? -9.383 -9.305 -6.738 1 69.5 109 GLU A N 1
ATOM 813 C CA . GLU A 1 109 ? -9.781 -9.758 -8.062 1 69.5 109 GLU A CA 1
ATOM 814 C C . GLU A 1 109 ? -9.992 -11.266 -8.086 1 69.5 109 GLU A C 1
ATOM 816 O O . GLU A 1 109 ? -9.25 -12.016 -7.453 1 69.5 109 GLU A O 1
ATOM 821 N N . GLY A 1 110 ? -11.148 -11.68 -8.492 1 76.94 110 GLY A N 1
ATOM 822 C CA . GLY A 1 110 ? -11.43 -13.094 -8.664 1 76.94 110 GLY A CA 1
ATOM 823 C C . GLY A 1 110 ? -10.695 -13.703 -9.844 1 76.94 110 GLY A C 1
ATOM 824 O O . GLY A 1 110 ? -11.305 -14.406 -10.664 1 76.94 110 GLY A O 1
ATOM 825 N N . VAL A 1 111 ? -9.445 -13.289 -9.93 1 85.31 111 VAL A N 1
ATOM 826 C CA . VAL A 1 111 ? -8.617 -13.82 -11.008 1 85.31 111 VAL A CA 1
ATOM 827 C C . VAL A 1 111 ? -7.262 -14.25 -10.453 1 85.31 111 VAL A C 1
ATOM 829 O O . VAL A 1 111 ? -6.766 -13.672 -9.484 1 85.31 111 VAL A O 1
ATOM 832 N N . ILE A 1 112 ? -6.734 -15.344 -11.055 1 94.56 112 ILE A N 1
ATOM 833 C CA . ILE A 1 112 ? -5.359 -15.75 -10.789 1 94.56 112 ILE A CA 1
ATOM 834 C C . ILE A 1 112 ? -4.449 -15.273 -11.914 1 94.56 112 ILE A C 1
ATOM 836 O O . ILE A 1 112 ? -4.656 -15.617 -13.086 1 94.56 112 ILE A O 1
ATOM 840 N N . TYR A 1 113 ? -3.51 -14.461 -11.562 1 96.69 113 TYR A N 1
ATOM 841 C CA . TYR A 1 113 ? -2.49 -14.055 -12.531 1 96.69 113 TYR A CA 1
ATOM 842 C C . TYR A 1 113 ? -1.375 -15.094 -12.609 1 96.69 113 TYR A C 1
ATOM 844 O O . TYR A 1 113 ? -1.077 -15.766 -11.617 1 96.69 113 TYR A O 1
ATOM 852 N N . TYR A 1 114 ? -0.786 -15.219 -13.82 1 97.94 114 TYR A N 1
ATOM 853 C CA . TYR A 1 114 ? 0.229 -16.234 -14.102 1 97.94 114 TYR A CA 1
ATOM 854 C C . TYR A 1 114 ? 1.509 -15.586 -14.625 1 97.94 114 TYR A C 1
ATOM 856 O O . TYR A 1 114 ? 1.492 -14.906 -15.648 1 97.94 114 TYR A O 1
ATOM 864 N N . LEU A 1 115 ? 2.596 -15.75 -13.906 1 98.19 115 LEU A N 1
ATOM 865 C CA . LEU A 1 115 ? 3.934 -15.383 -14.359 1 98.19 115 LEU A CA 1
ATOM 866 C C . LEU A 1 115 ? 4.695 -16.609 -14.844 1 98.19 115 LEU A C 1
ATOM 868 O O . LEU A 1 115 ? 4.887 -17.562 -14.094 1 98.19 115 LEU A O 1
ATOM 872 N N . ASP A 1 116 ? 5.145 -16.562 -16.016 1 97.5 116 ASP A N 1
ATOM 873 C CA . ASP A 1 116 ? 5.883 -17.656 -16.656 1 97.5 116 ASP A CA 1
ATOM 874 C C . ASP A 1 116 ? 7.387 -17.469 -16.469 1 97.5 116 ASP A C 1
ATOM 876 O O . ASP A 1 116 ? 7.957 -16.484 -16.938 1 97.5 116 ASP A O 1
ATOM 880 N N . LEU A 1 117 ? 8.023 -18.531 -15.891 1 97 117 LEU A N 1
ATOM 881 C CA . LEU A 1 117 ? 9.469 -18.422 -15.695 1 97 117 LEU A CA 1
ATOM 882 C C . LEU A 1 117 ? 10.211 -19.297 -16.703 1 97 117 LEU A C 1
ATOM 884 O O . LEU A 1 117 ? 11.438 -19.438 -16.609 1 97 117 LEU A O 1
ATOM 888 N N . THR A 1 118 ? 9.641 -20.094 -17.609 1 92.12 118 THR A N 1
ATOM 889 C CA . THR A 1 118 ? 10.242 -21.047 -18.547 1 92.12 118 THR A CA 1
ATOM 890 C C . THR A 1 118 ? 11.5 -20.453 -19.172 1 92.12 118 THR A C 1
ATOM 892 O O . THR A 1 118 ? 12.531 -21.125 -19.266 1 92.12 118 THR A O 1
ATOM 895 N N . SER A 1 119 ? 11.672 -19.188 -19.531 1 86.19 119 SER A N 1
ATOM 896 C CA . SER A 1 119 ? 12.852 -18.562 -20.125 1 86.19 119 SER A CA 1
ATOM 897 C C . SER A 1 119 ? 13.008 -17.125 -19.672 1 86.19 119 SER A C 1
ATOM 899 O O . SER A 1 119 ? 13.445 -16.266 -20.453 1 86.19 119 SER A O 1
ATOM 901 N N . ALA A 1 120 ? 12.625 -17.109 -18.453 1 83.5 120 ALA A N 1
ATOM 902 C CA . ALA A 1 120 ? 12.68 -15.734 -17.953 1 83.5 120 ALA A CA 1
ATOM 903 C C . ALA A 1 120 ? 14.117 -15.266 -17.781 1 83.5 120 ALA A C 1
ATOM 905 O O . ALA A 1 120 ? 14.898 -15.891 -17.062 1 83.5 120 ALA A O 1
ATOM 906 N N . SER A 1 121 ? 14.492 -14.141 -18.484 1 87.06 121 SER A N 1
ATOM 907 C CA . SER A 1 121 ? 15.844 -13.602 -18.422 1 87.06 121 SER A CA 1
ATOM 908 C C . SER A 1 121 ? 15.82 -12.086 -18.234 1 87.06 121 SER A C 1
ATOM 910 O O . SER A 1 121 ? 16.875 -11.461 -18.062 1 87.06 121 SER A O 1
ATOM 912 N N . ASP A 1 122 ? 14.641 -11.594 -18.219 1 92.69 122 ASP A N 1
ATOM 913 C CA . ASP A 1 122 ? 14.578 -10.141 -18.094 1 92.69 122 ASP A CA 1
ATOM 914 C C . ASP A 1 122 ? 14.859 -9.703 -16.656 1 92.69 122 ASP A C 1
ATOM 916 O O . ASP A 1 122 ? 14.555 -10.43 -15.711 1 92.69 122 ASP A O 1
ATOM 920 N N . GLN A 1 123 ? 15.438 -8.547 -16.547 1 92.94 123 GLN A N 1
ATOM 921 C CA . GLN A 1 123 ? 15.883 -8.008 -15.273 1 92.94 123 GLN A CA 1
ATOM 922 C C . GLN A 1 123 ? 14.711 -7.812 -14.312 1 92.94 123 GLN A C 1
ATOM 924 O O . GLN A 1 123 ? 14.852 -8.016 -13.102 1 92.94 123 GLN A O 1
ATOM 929 N N . ALA A 1 124 ? 13.57 -7.387 -14.781 1 91.25 124 ALA A N 1
ATOM 930 C CA . ALA A 1 124 ? 12.406 -7.156 -13.938 1 91.25 124 ALA A CA 1
ATOM 931 C C . ALA A 1 124 ? 11.969 -8.438 -13.242 1 91.25 124 ALA A C 1
ATOM 933 O O . ALA A 1 124 ? 11.672 -8.438 -12.047 1 91.25 124 ALA A O 1
ATOM 934 N N . THR A 1 125 ? 12.031 -9.469 -14.016 1 95.56 125 THR A N 1
ATOM 935 C CA . THR A 1 125 ? 11.656 -10.758 -13.445 1 95.56 125 THR A CA 1
ATOM 936 C C . THR A 1 125 ? 12.688 -11.227 -12.422 1 95.56 125 THR A C 1
ATOM 938 O O . THR A 1 125 ? 12.328 -11.703 -11.352 1 95.56 125 THR A O 1
ATOM 941 N N . ALA A 1 126 ? 13.93 -11.062 -12.734 1 93.75 126 ALA A N 1
ATOM 942 C CA . ALA A 1 126 ? 14.992 -11.438 -11.805 1 93.75 126 ALA A CA 1
ATOM 943 C C . ALA A 1 126 ? 14.867 -10.68 -10.484 1 93.75 126 ALA A C 1
ATOM 945 O O . ALA A 1 126 ? 14.953 -11.273 -9.406 1 93.75 126 ALA A O 1
ATOM 946 N N . THR A 1 127 ? 14.688 -9.422 -10.602 1 91 127 THR A N 1
ATOM 947 C CA . THR A 1 127 ? 14.555 -8.586 -9.414 1 91 127 THR A CA 1
ATOM 948 C C . THR A 1 127 ? 13.328 -8.992 -8.609 1 91 127 THR A C 1
ATOM 950 O O . THR A 1 127 ? 13.391 -9.109 -7.383 1 91 127 THR A O 1
ATOM 953 N N . PHE A 1 128 ? 12.203 -9.219 -9.242 1 92.88 128 PHE A N 1
ATOM 954 C CA . PHE A 1 128 ? 10.961 -9.578 -8.57 1 92.88 128 PHE A CA 1
ATOM 955 C C . PHE A 1 128 ? 11.117 -10.883 -7.805 1 92.88 128 PHE A C 1
ATOM 957 O O . PHE A 1 128 ? 10.75 -10.969 -6.633 1 92.88 128 PHE A O 1
ATOM 964 N N . THR A 1 129 ? 11.648 -11.93 -8.477 1 95.19 129 THR A N 1
ATOM 965 C CA . THR A 1 129 ? 11.766 -13.234 -7.836 1 95.19 129 THR A CA 1
ATOM 966 C C . THR A 1 129 ? 12.734 -13.172 -6.656 1 95.19 129 THR A C 1
ATOM 968 O O . THR A 1 129 ? 12.523 -13.836 -5.641 1 95.19 129 THR A O 1
ATOM 971 N N . GLU A 1 130 ? 13.789 -12.375 -6.789 1 91.81 130 GLU A N 1
ATOM 972 C CA . GLU A 1 130 ? 14.711 -12.195 -5.676 1 91.81 130 GLU A CA 1
ATOM 973 C C . GLU A 1 130 ? 14.039 -11.492 -4.504 1 91.81 130 GLU A C 1
ATOM 975 O O . GLU A 1 130 ? 14.117 -11.953 -3.363 1 91.81 130 GLU A O 1
ATOM 980 N N . ASP A 1 131 ? 13.32 -10.484 -4.793 1 86.62 131 ASP A N 1
ATOM 981 C CA . ASP A 1 131 ? 12.688 -9.672 -3.76 1 86.62 131 ASP A CA 1
ATOM 982 C C . ASP A 1 131 ? 11.703 -10.5 -2.932 1 86.62 131 ASP A C 1
ATOM 984 O O . ASP A 1 131 ? 11.555 -10.273 -1.73 1 86.62 131 ASP A O 1
ATOM 988 N N . TYR A 1 132 ? 11.055 -11.406 -3.551 1 90.19 132 TYR A N 1
ATOM 989 C CA . TYR A 1 132 ? 9.992 -12.117 -2.857 1 90.19 132 TYR A CA 1
ATOM 990 C C . TYR A 1 132 ? 10.391 -13.562 -2.586 1 90.19 132 TYR A C 1
ATOM 992 O O . TYR A 1 132 ? 9.547 -14.391 -2.229 1 90.19 132 TYR A O 1
ATOM 1000 N N . GLY A 1 133 ? 11.625 -13.875 -2.775 1 91.31 133 GLY A N 1
ATOM 1001 C CA . GLY A 1 133 ? 12.18 -15.172 -2.412 1 91.31 133 GLY A CA 1
ATOM 1002 C C . GLY A 1 133 ? 11.617 -16.312 -3.225 1 91.31 133 GLY A C 1
ATOM 1003 O O . GLY A 1 133 ? 11.32 -17.391 -2.684 1 91.31 133 GLY A O 1
ATOM 1004 N N . ILE A 1 134 ? 11.414 -16.062 -4.477 1 94.25 134 ILE A N 1
ATOM 1005 C CA . ILE A 1 134 ? 10.891 -17.094 -5.375 1 94.25 134 ILE A CA 1
ATOM 1006 C C . ILE A 1 134 ? 12.047 -17.797 -6.086 1 94.25 134 ILE A C 1
ATOM 1008 O O . ILE A 1 134 ? 12.555 -17.297 -7.09 1 94.25 134 ILE A O 1
ATOM 1012 N N . ASP A 1 135 ? 12.367 -18.938 -5.609 1 92.75 135 ASP A N 1
ATOM 1013 C CA . ASP A 1 135 ? 13.555 -19.641 -6.094 1 92.75 135 ASP A CA 1
ATOM 1014 C C . ASP A 1 135 ? 13.172 -20.859 -6.918 1 92.75 135 ASP A C 1
ATOM 1016 O O . ASP A 1 135 ? 13.992 -21.391 -7.676 1 92.75 135 ASP A O 1
ATOM 1020 N N . THR A 1 136 ? 11.984 -21.312 -6.742 1 95.31 136 THR A N 1
ATOM 1021 C CA . THR A 1 136 ? 11.523 -22.516 -7.438 1 95.31 136 THR A CA 1
ATOM 1022 C C . THR A 1 136 ? 10.078 -22.344 -7.898 1 95.31 136 THR A C 1
ATOM 1024 O O . THR A 1 136 ? 9.383 -21.422 -7.465 1 95.31 136 THR A O 1
ATOM 1027 N N . VAL A 1 137 ? 9.742 -23.203 -8.852 1 97.62 137 VAL A N 1
ATOM 1028 C CA . VAL A 1 137 ? 8.352 -23.297 -9.297 1 97.62 137 VAL A CA 1
ATOM 1029 C C . VAL A 1 137 ? 7.824 -24.703 -9.023 1 97.62 137 VAL A C 1
ATOM 1031 O O . VAL A 1 137 ? 8.586 -25.688 -9.039 1 97.62 137 VAL A O 1
ATOM 1034 N N . PRO A 1 138 ? 6.543 -24.859 -8.758 1 98.44 138 PRO A N 1
ATOM 1035 C CA . PRO A 1 138 ? 5.5 -23.828 -8.703 1 98.44 138 PRO A CA 1
ATOM 1036 C C . PRO A 1 138 ? 5.566 -23 -7.426 1 98.44 138 PRO A C 1
ATOM 1038 O O . PRO A 1 138 ? 6.043 -23.469 -6.391 1 98.44 138 PRO A O 1
ATOM 1041 N N . ALA A 1 139 ? 5.188 -21.703 -7.531 1 98.44 139 ALA A N 1
ATOM 1042 C CA . ALA A 1 139 ?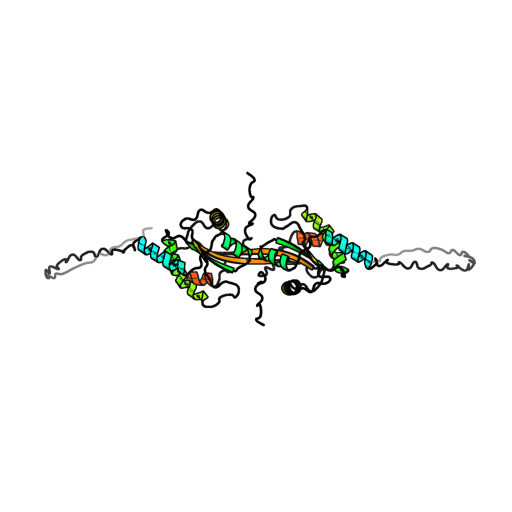 4.891 -20.844 -6.391 1 98.44 139 ALA A CA 1
ATOM 1043 C C . ALA A 1 139 ? 3.51 -20.219 -6.523 1 98.44 139 ALA A C 1
ATOM 1045 O O . ALA A 1 139 ? 3.035 -19.969 -7.637 1 98.44 139 ALA A O 1
ATOM 1046 N N . PHE A 1 140 ? 2.861 -20 -5.383 1 97.94 140 PHE A N 1
ATOM 1047 C CA . PHE A 1 140 ? 1.542 -19.391 -5.344 1 97.94 140 PHE A CA 1
ATOM 1048 C C . PHE A 1 140 ? 1.454 -18.375 -4.207 1 97.94 140 PHE A C 1
ATOM 1050 O O . PHE A 1 140 ? 1.606 -18.734 -3.037 1 97.94 140 PHE A O 1
ATOM 1057 N N . HIS A 1 141 ? 1.248 -17.141 -4.629 1 96.19 141 HIS A N 1
ATOM 1058 C CA . HIS A 1 141 ? 1.343 -15.992 -3.725 1 96.19 141 HIS A CA 1
ATOM 1059 C C . HIS A 1 141 ? 0.056 -15.172 -3.732 1 96.19 141 HIS A C 1
ATOM 1061 O O . HIS A 1 141 ? -0.721 -15.242 -4.688 1 96.19 141 HIS A O 1
ATOM 1067 N N . PHE A 1 142 ? -0.2 -14.461 -2.631 1 93.5 142 PHE A N 1
ATOM 1068 C CA . PHE A 1 142 ? -1.201 -13.406 -2.533 1 93.5 142 PHE A CA 1
ATOM 1069 C C . PHE A 1 142 ? -0.552 -12.078 -2.168 1 93.5 142 PHE A C 1
ATOM 1071 O O . PHE A 1 142 ? 0.328 -12.023 -1.307 1 93.5 142 PHE A O 1
ATOM 1078 N N . PHE A 1 143 ? -0.909 -11.047 -2.943 1 90.5 143 PHE A N 1
ATOM 1079 C CA . PHE A 1 143 ? -0.461 -9.688 -2.678 1 90.5 143 PHE A CA 1
ATOM 1080 C C . PHE A 1 143 ? -1.65 -8.758 -2.461 1 90.5 143 PHE A C 1
ATOM 1082 O O . PHE A 1 143 ? -2.68 -8.891 -3.127 1 90.5 143 PHE A O 1
ATOM 1089 N N . GLU A 1 144 ? -1.437 -7.801 -1.554 1 85.19 144 GLU A N 1
ATOM 1090 C CA . GLU A 1 144 ? -2.396 -6.711 -1.408 1 85.19 144 GLU A CA 1
ATOM 1091 C C . GLU A 1 144 ? -1.721 -5.445 -0.888 1 85.19 144 GLU A C 1
ATOM 1093 O O . GLU A 1 144 ? -0.996 -5.488 0.108 1 85.19 144 GLU A O 1
ATOM 1098 N N . GLY A 1 145 ? -1.913 -4.469 -1.633 1 77.62 145 GLY A N 1
ATOM 1099 C CA . GLY A 1 145 ? -1.465 -3.193 -1.094 1 77.62 145 GLY A CA 1
ATOM 1100 C C . GLY A 1 145 ? -2.256 -2.748 0.122 1 77.62 145 GLY A C 1
ATOM 1101 O O . GLY A 1 145 ? -3.473 -2.943 0.183 1 77.62 145 GLY A O 1
ATOM 1102 N N . GLN A 1 146 ? -1.623 -2.359 1.118 1 75.5 146 GLN A N 1
ATOM 1103 C CA . GLN A 1 146 ? -2.23 -1.793 2.318 1 75.5 146 GLN A CA 1
ATOM 1104 C C . GLN A 1 146 ? -1.691 -0.394 2.6 1 75.5 146 GLN A C 1
ATOM 1106 O O . GLN A 1 146 ? -0.71 0.034 1.987 1 75.5 146 GLN A O 1
ATOM 1111 N N . ILE A 1 147 ? -2.512 0.326 3.303 1 77.81 147 ILE A N 1
ATOM 1112 C CA . ILE A 1 147 ? -2.098 1.664 3.713 1 77.81 147 ILE A CA 1
ATOM 1113 C C . ILE A 1 147 ? -1.947 1.715 5.23 1 77.81 147 ILE A C 1
ATOM 1115 O O . ILE A 1 147 ? -2.855 1.321 5.965 1 77.81 147 ILE A O 1
ATOM 1119 N N . TYR A 1 148 ? -0.775 2.035 5.59 1 80.94 148 TYR A N 1
ATOM 1120 C CA . TYR A 1 148 ? -0.63 2.494 6.969 1 80.94 148 TYR A CA 1
ATOM 1121 C C . TYR A 1 148 ? -0.975 3.975 7.086 1 80.94 148 TYR A C 1
ATOM 1123 O O . TYR A 1 148 ? -0.6 4.777 6.23 1 80.94 148 TYR A O 1
ATOM 1131 N N . HIS A 1 149 ? -1.779 4.262 8.078 1 88.56 149 HIS A N 1
ATOM 1132 C CA . HIS A 1 149 ? -2.205 5.637 8.312 1 88.56 149 HIS A CA 1
ATOM 1133 C C . HIS A 1 149 ? -2.215 5.965 9.797 1 88.56 149 HIS A C 1
ATOM 1135 O O . HIS A 1 149 ? -2.707 5.18 10.609 1 88.56 149 HIS A O 1
ATOM 1141 N N . SER A 1 150 ? -1.571 7.043 10.164 1 91 150 SER A N 1
ATOM 1142 C CA . SER A 1 150 ? -1.639 7.59 11.516 1 91 150 SER A CA 1
ATOM 1143 C C . SER A 1 150 ? -1.803 9.102 11.492 1 91 150 SER A C 1
ATOM 1145 O O . SER A 1 150 ? -1.647 9.734 10.445 1 91 150 SER A O 1
ATOM 1147 N N . LYS A 1 151 ? -2.279 9.648 12.609 1 94.81 151 LYS A N 1
ATOM 1148 C CA . LYS A 1 151 ? -2.492 11.086 12.719 1 94.81 151 LYS A CA 1
ATOM 1149 C C . LYS A 1 151 ? -2.266 11.562 14.148 1 94.81 151 LYS A C 1
ATOM 1151 O O . LYS A 1 151 ? -2.301 10.766 15.094 1 94.81 151 LYS A O 1
ATOM 1156 N N . ILE A 1 152 ? -1.946 12.844 14.281 1 95.12 152 ILE A N 1
ATOM 1157 C CA . ILE A 1 152 ? -2.088 13.445 15.602 1 95.12 152 ILE A CA 1
ATOM 1158 C C . ILE A 1 152 ? -3.566 13.656 15.914 1 95.12 152 ILE A C 1
ATOM 1160 O O . ILE A 1 152 ? -4.277 14.336 15.172 1 95.12 152 ILE A O 1
ATOM 1164 N N . GLU A 1 153 ? -4.027 13.078 17.016 1 91.94 153 GLU A N 1
ATOM 1165 C CA . GLU A 1 153 ? -5.434 13.18 17.406 1 91.94 153 GLU A CA 1
ATOM 1166 C C . GLU A 1 153 ? -5.738 14.523 18.047 1 91.94 153 GLU A C 1
ATOM 1168 O O . GLU A 1 153 ? -4.941 15.039 18.828 1 91.94 153 GLU A O 1
ATOM 1173 N N . ASP A 1 154 ? -6.895 15.102 17.641 1 92.81 154 ASP A N 1
ATOM 1174 C CA . ASP A 1 154 ? -7.477 16.266 18.312 1 92.81 154 ASP A CA 1
ATOM 1175 C C . ASP A 1 154 ? -6.43 17.344 18.562 1 92.81 154 ASP A C 1
ATOM 1177 O O . ASP A 1 154 ? -6.238 17.781 19.688 1 92.81 154 ASP A O 1
ATOM 1181 N N . ILE A 1 155 ? -5.859 17.844 17.641 1 96.94 155 ILE A N 1
ATOM 1182 C CA . ILE A 1 155 ? -4.805 18.844 17.734 1 96.94 155 ILE A CA 1
ATOM 1183 C C . ILE A 1 155 ? -5.336 20.062 18.484 1 96.94 155 ILE A C 1
ATOM 1185 O O . ILE A 1 155 ? -6.281 20.719 18.031 1 96.94 1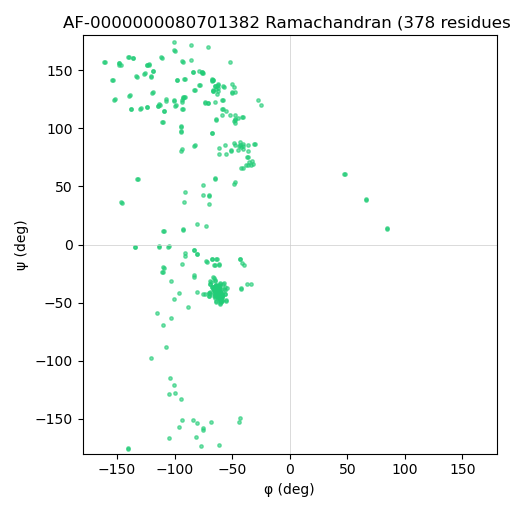55 ILE A O 1
ATOM 1189 N N . ASP A 1 156 ? -4.73 20.312 19.625 1 97.88 156 ASP A N 1
ATOM 1190 C CA . ASP A 1 156 ? -4.84 21.578 20.328 1 97.88 156 ASP A CA 1
ATOM 1191 C C . ASP A 1 156 ? -3.678 22.5 19.969 1 97.88 156 ASP A C 1
ATOM 1193 O O . ASP A 1 156 ? -2.629 22.469 20.625 1 97.88 156 ASP A O 1
ATOM 1197 N N . SER A 1 157 ? -3.906 23.375 19.047 1 97.62 157 SER A N 1
ATOM 1198 C CA . SER A 1 157 ? -2.824 24.156 18.453 1 97.62 157 SER A CA 1
ATOM 1199 C C . SER A 1 157 ? -2.123 25.016 19.484 1 97.62 157 SER A C 1
ATOM 1201 O O . SER A 1 157 ? -0.911 25.234 19.406 1 97.62 157 SER A O 1
ATOM 1203 N N . GLU A 1 158 ? -2.826 25.547 20.406 1 96.88 158 GLU A N 1
ATOM 1204 C CA . GLU A 1 158 ? -2.244 26.406 21.438 1 96.88 158 GLU A CA 1
ATOM 1205 C C . GLU A 1 158 ? -1.347 25.609 22.375 1 96.88 158 GLU A C 1
ATOM 1207 O O . GLU A 1 158 ? -0.286 26.094 22.781 1 96.88 158 GLU A O 1
ATOM 1212 N N . ASN A 1 159 ? -1.692 24.391 22.578 1 97.88 159 ASN A N 1
ATOM 1213 C CA . ASN A 1 159 ? -1.036 23.688 23.672 1 97.88 159 ASN A CA 1
ATOM 1214 C C . ASN A 1 159 ? -0.087 22.609 23.172 1 97.88 159 ASN A C 1
ATOM 1216 O O . ASN A 1 159 ? 0.793 22.156 23.906 1 97.88 159 ASN A O 1
ATOM 1220 N N . ILE A 1 160 ? -0.253 22.078 21.984 1 98.12 160 ILE A N 1
ATOM 1221 C CA . ILE A 1 160 ? 0.666 21.047 21.5 1 98.12 160 ILE A CA 1
ATOM 1222 C C . ILE A 1 160 ? 2.074 21.625 21.391 1 98.12 160 ILE A C 1
ATOM 1224 O O . ILE A 1 160 ? 2.254 22.766 20.938 1 98.12 160 ILE A O 1
ATOM 1228 N N . SER A 1 161 ? 3.115 20.891 21.812 1 97.69 161 SER A N 1
ATOM 1229 C CA . SER A 1 161 ? 4.496 21.359 21.75 1 97.69 161 SER A CA 1
ATOM 1230 C C . SER A 1 161 ? 5.176 20.922 20.453 1 97.69 161 SER A C 1
ATOM 1232 O O . SER A 1 161 ? 4.746 19.953 19.828 1 97.69 161 SER A O 1
ATOM 1234 N N . VAL A 1 162 ? 6.211 21.703 20.156 1 97.69 162 VAL A N 1
ATOM 1235 C CA . VAL A 1 162 ? 7.059 21.312 19.031 1 97.69 162 VAL A CA 1
ATOM 1236 C C . VAL A 1 162 ? 7.598 19.906 19.266 1 97.69 162 VAL A C 1
ATOM 1238 O O . VAL A 1 162 ? 7.637 19.094 18.328 1 97.69 162 VAL A O 1
ATOM 1241 N N . LYS A 1 163 ? 7.941 19.562 20.469 1 96 163 LYS A N 1
ATOM 1242 C CA . LYS A 1 163 ? 8.477 18.25 20.797 1 96 163 LYS A CA 1
ATOM 1243 C C . LYS A 1 163 ? 7.441 17.156 20.531 1 96 163 LYS A C 1
ATOM 1245 O O . LYS A 1 163 ? 7.781 16.078 20.016 1 96 163 LYS A O 1
ATOM 1250 N N . GLU A 1 164 ? 6.227 17.375 20.844 1 96.06 164 GLU A N 1
ATOM 1251 C CA . GLU A 1 164 ? 5.172 16.406 20.578 1 96.06 164 GLU A CA 1
ATOM 1252 C C . GLU A 1 164 ? 5 16.172 19.094 1 96.06 164 GLU A C 1
ATOM 1254 O O . GLU A 1 164 ? 4.766 15.039 18.656 1 96.06 164 GLU A O 1
ATOM 1259 N N . ILE A 1 165 ? 5.055 17.234 18.297 1 96.75 165 ILE A N 1
ATOM 1260 C CA . ILE A 1 165 ? 4.973 17.109 16.844 1 96.75 165 ILE A CA 1
ATOM 1261 C C . ILE A 1 165 ? 6.164 16.297 16.328 1 96.75 165 ILE A C 1
ATOM 1263 O O . ILE A 1 165 ? 6 15.391 15.508 1 96.75 165 ILE A O 1
ATOM 1267 N N . GLN A 1 166 ? 7.375 16.531 16.875 1 92.81 166 GLN A N 1
ATOM 1268 C CA . GLN A 1 166 ? 8.578 15.789 16.484 1 92.81 166 GLN A CA 1
ATOM 1269 C C . GLN A 1 166 ? 8.477 14.32 16.906 1 92.81 166 GLN A C 1
ATOM 1271 O O . GLN A 1 166 ? 8.938 13.438 16.188 1 92.81 166 GLN A O 1
ATOM 1276 N N . ASP A 1 167 ? 7.918 14.086 17.984 1 91.06 167 ASP A N 1
ATOM 1277 C CA . ASP A 1 167 ? 7.73 12.711 18.422 1 91.06 167 ASP A CA 1
ATOM 1278 C C . ASP A 1 167 ? 6.863 11.938 17.438 1 91.06 167 ASP A C 1
ATOM 1280 O O . ASP A 1 167 ? 7.133 10.766 17.141 1 91.06 167 ASP A O 1
ATOM 1284 N N . PHE A 1 168 ? 5.805 12.562 16.984 1 92.5 168 PHE A N 1
ATOM 1285 C CA . PHE A 1 168 ? 4.965 11.914 15.984 1 92.5 168 PHE A CA 1
ATOM 1286 C C . PHE A 1 168 ? 5.758 11.656 14.711 1 92.5 168 PHE A C 1
ATOM 1288 O O . PHE A 1 168 ? 5.691 10.562 14.148 1 92.5 168 PHE A O 1
ATOM 1295 N N . ILE A 1 169 ? 6.52 12.672 14.273 1 90.75 169 ILE A N 1
ATOM 1296 C CA . ILE A 1 169 ? 7.301 12.562 13.047 1 90.75 169 ILE A CA 1
ATOM 1297 C C . ILE A 1 169 ? 8.312 11.43 13.18 1 90.75 169 ILE A C 1
ATOM 1299 O O . ILE A 1 169 ? 8.531 10.672 12.234 1 90.75 169 ILE A O 1
ATOM 1303 N N . ASN A 1 170 ? 8.789 11.242 14.305 1 85.75 170 ASN A N 1
ATOM 1304 C CA . ASN A 1 170 ? 9.82 10.234 14.531 1 85.75 170 ASN A CA 1
ATOM 1305 C C . ASN A 1 170 ? 9.219 8.844 14.711 1 85.75 170 ASN A C 1
ATOM 1307 O O . ASN A 1 170 ? 9.891 7.84 14.492 1 85.75 170 ASN A O 1
ATOM 1311 N N . THR A 1 171 ? 7.945 8.797 15.18 1 85.62 171 THR A N 1
ATOM 1312 C CA . THR A 1 171 ? 7.336 7.5 15.469 1 85.62 171 THR A CA 1
ATOM 1313 C C . THR A 1 171 ? 5.934 7.418 14.875 1 85.62 171 THR A C 1
ATOM 1315 O O . THR A 1 171 ? 4.965 7.176 15.594 1 85.62 171 THR A O 1
ATOM 1318 N N . PRO A 1 172 ? 5.816 7.605 13.68 1 85.81 172 PRO A N 1
ATOM 1319 C CA . PRO A 1 172 ? 4.473 7.633 13.094 1 85.81 172 PRO A CA 1
ATOM 1320 C C . PRO A 1 172 ? 3.777 6.273 13.141 1 85.81 172 PRO A C 1
ATOM 1322 O O . PRO A 1 172 ? 2.562 6.191 12.953 1 85.81 172 PRO A O 1
ATOM 1325 N N . TYR A 1 173 ? 4.422 5.152 13.43 1 79.19 173 TYR A N 1
ATOM 1326 C CA . TYR A 1 173 ? 3.879 3.797 13.414 1 79.19 173 TYR A CA 1
ATOM 1327 C C . TYR A 1 173 ? 3.324 3.412 14.781 1 79.19 173 TYR A C 1
ATOM 1329 O O . TYR A 1 173 ? 2.85 2.291 14.969 1 79.19 173 TYR A O 1
ATOM 1337 N N . GLN A 1 174 ? 3.477 4.117 15.727 1 63.56 174 GLN A N 1
ATOM 1338 C CA . GLN A 1 174 ? 3.146 3.701 17.078 1 63.56 174 GLN A CA 1
ATOM 1339 C C . GLN A 1 174 ? 1.664 3.361 17.203 1 63.56 174 GLN A C 1
ATOM 1341 O O . GLN A 1 174 ? 1.283 2.516 18.016 1 63.56 174 GLN A O 1
ATOM 1346 N N . ASP A 1 175 ? 0.682 4.141 16.547 1 53.75 175 ASP A N 1
ATOM 1347 C CA . ASP A 1 175 ? -0.711 3.734 16.703 1 53.75 175 ASP A CA 1
ATOM 1348 C C . ASP A 1 175 ? -1.154 2.844 15.547 1 53.75 175 ASP A C 1
ATOM 1350 O O . ASP A 1 175 ? -1.083 3.246 14.383 1 53.75 175 ASP A O 1
ATOM 1354 N N . GLU A 1 176 ? -0.886 1.655 15.508 1 49.78 176 GLU A N 1
ATOM 1355 C CA . GLU A 1 176 ? -1.002 0.676 14.43 1 49.78 176 GLU A CA 1
ATOM 1356 C C . GLU A 1 176 ? -2.373 0.748 13.758 1 49.78 176 GLU A C 1
ATOM 1358 O O . GLU A 1 176 ? -3.373 0.32 14.344 1 49.78 176 GLU A O 1
ATOM 1363 N N . HIS A 1 177 ? -2.979 1.821 13.227 1 46.38 177 HIS A N 1
ATOM 1364 C CA . HIS A 1 177 ? -4.184 1.676 12.422 1 46.38 177 HIS A CA 1
ATOM 1365 C C . HIS A 1 177 ? -3.842 1.312 10.977 1 46.38 177 HIS A C 1
ATOM 1367 O O . HIS A 1 177 ? -3.197 2.092 10.273 1 46.38 177 HIS A O 1
ATOM 1373 N N . VAL A 1 178 ? -3.66 0.127 10.633 1 46.69 178 VAL A N 1
ATOM 1374 C CA . VAL A 1 178 ? -3.508 -0.308 9.25 1 46.69 178 VAL A CA 1
ATOM 1375 C C . VAL A 1 178 ? -4.828 -0.121 8.508 1 46.69 178 VAL A C 1
ATOM 1377 O O . VAL A 1 178 ? -5.863 -0.641 8.922 1 46.69 178 VAL A O 1
ATOM 1380 N N . ALA A 1 179 ? -5.105 0.98 7.75 1 45.22 179 ALA A N 1
ATOM 1381 C CA . ALA A 1 179 ? -6.305 1.11 6.926 1 45.22 179 ALA A CA 1
ATOM 1382 C C . ALA A 1 179 ? -6.051 0.609 5.508 1 45.22 179 ALA A C 1
ATOM 1384 O O . ALA A 1 179 ? -4.914 0.636 5.027 1 45.22 179 ALA A O 1
ATOM 1385 N N . THR A 1 180 ? -7.047 -0.08 4.832 1 45.12 180 THR A N 1
ATOM 1386 C CA . THR A 1 180 ? -7.031 -0.497 3.434 1 45.12 180 THR A CA 1
ATOM 1387 C C . THR A 1 180 ? -7.02 0.715 2.506 1 45.12 180 THR A C 1
ATOM 1389 O O . THR A 1 180 ? -7.609 1.751 2.824 1 45.12 180 THR A O 1
ATOM 1392 N N . ALA A 1 181 ? -6.258 0.842 1.433 1 48.62 181 ALA A N 1
ATOM 1393 C CA . ALA A 1 181 ? -6.199 1.928 0.458 1 48.62 181 ALA A CA 1
ATOM 1394 C C . ALA A 1 181 ? -7.562 2.168 -0.181 1 48.62 181 ALA A C 1
ATOM 1396 O O . ALA A 1 181 ? -8.328 1.226 -0.392 1 48.62 181 ALA A O 1
ATOM 1397 N N . PRO A 1 182 ? -8.086 3.533 -0.358 1 38.41 182 PRO A N 1
ATOM 1398 C CA . PRO A 1 182 ? -9.375 3.812 -1 1 38.41 182 PRO A CA 1
ATOM 1399 C C . PRO A 1 182 ? -9.414 3.361 -2.457 1 38.41 182 PRO A C 1
ATOM 1401 O O . PRO A 1 182 ? -8.383 3.355 -3.137 1 38.41 182 PRO A O 1
ATOM 1404 N N . ASP A 1 183 ? -10.492 2.699 -2.898 1 34.66 183 ASP A N 1
ATOM 1405 C CA . ASP A 1 183 ? -10.812 2.295 -4.266 1 34.66 183 ASP A CA 1
ATOM 1406 C C . ASP A 1 183 ? -11 3.512 -5.168 1 34.66 183 ASP A C 1
ATOM 1408 O O . ASP A 1 183 ? -11.75 4.434 -4.828 1 34.66 183 ASP A O 1
ATOM 1412 N N . GLU A 1 184 ? -10.227 3.871 -6.008 1 33.78 184 GLU A N 1
ATOM 1413 C CA . GLU A 1 184 ? -10.492 4.914 -6.992 1 33.78 184 GLU A CA 1
ATOM 1414 C C . GLU A 1 184 ? -11.766 4.613 -7.777 1 33.78 184 GLU A C 1
ATOM 1416 O O . GLU A 1 184 ? -12.203 5.426 -8.594 1 33.78 184 GLU A O 1
ATOM 1421 N N . ASN A 1 185 ? -12.156 3.486 -8.156 1 33.06 185 ASN A N 1
ATOM 1422 C CA . ASN A 1 185 ? -13.227 3.309 -9.133 1 33.06 185 ASN A CA 1
ATOM 1423 C C . ASN A 1 185 ? -14.562 3.814 -8.594 1 33.06 185 ASN A C 1
ATOM 1425 O O . ASN A 1 185 ? -15.273 3.082 -7.91 1 33.06 185 ASN A O 1
ATOM 1429 N N . MET A 1 186 ? -14.742 5.07 -8.172 1 30.25 186 MET A N 1
ATOM 1430 C CA . MET A 1 186 ? -16.109 5.57 -8.156 1 30.25 186 MET A CA 1
ATOM 1431 C C . MET A 1 186 ? -16.797 5.316 -9.5 1 30.25 186 MET A C 1
ATOM 1433 O O . MET A 1 186 ? -16.172 5.414 -10.547 1 30.25 186 MET A O 1
ATOM 1437 N N . ASP A 1 187 ? -18.016 4.746 -9.391 1 29.16 187 ASP A N 1
ATOM 1438 C CA . ASP A 1 187 ? -19.062 4.516 -10.383 1 29.16 187 ASP A CA 1
ATOM 1439 C C . ASP A 1 187 ? -19.328 5.777 -11.195 1 29.16 187 ASP A C 1
ATOM 1441 O O . ASP A 1 187 ? -19.703 6.816 -10.641 1 29.16 187 ASP A O 1
ATOM 1445 N N . ASN A 1 188 ? -18.641 6.078 -12.281 1 31.27 188 ASN A N 1
ATOM 1446 C CA . ASN A 1 188 ? -19.359 6.824 -13.312 1 31.27 188 ASN A CA 1
ATOM 1447 C C . ASN A 1 188 ? -20.812 6.387 -13.414 1 31.27 188 ASN A C 1
ATOM 1449 O O . ASN A 1 188 ? -21.109 5.262 -13.82 1 31.27 188 ASN A O 1
ATOM 1453 N N . GLY A 1 189 ? -21.641 6.762 -12.508 1 24.33 189 GLY A N 1
ATOM 1454 C CA . GLY A 1 189 ? -23.062 6.715 -12.797 1 24.33 189 GLY A CA 1
ATOM 1455 C C . GLY A 1 189 ? -23.406 7.188 -14.195 1 24.33 189 GLY A C 1
ATOM 1456 O O . GLY A 1 189 ? -22.891 8.203 -14.656 1 24.33 189 GLY A O 1
ATOM 1457 N N . ASP A 1 190 ? -23.828 6.289 -15.094 1 28.5 190 ASP A N 1
ATOM 1458 C CA . ASP A 1 190 ? -24.703 6.5 -16.234 1 28.5 190 ASP A CA 1
ATOM 1459 C C . ASP A 1 190 ? -25.797 7.527 -15.922 1 28.5 190 ASP A C 1
ATOM 1461 O O . ASP A 1 190 ? -26.578 7.34 -15 1 28.5 190 ASP A O 1
ATOM 1465 N N . SER A 1 191 ? -25.562 8.82 -15.969 1 22.78 191 SER A N 1
ATOM 1466 C CA . SER A 1 191 ? -26.719 9.523 -16.5 1 22.78 191 SER A CA 1
ATOM 1467 C C . SER A 1 191 ? -27.016 9.102 -17.938 1 22.78 191 SER A C 1
ATOM 1469 O O . SER A 1 191 ? -26.094 8.844 -18.719 1 22.78 191 SER A O 1
ATOM 1471 N N . MET B 1 1 ? 3.547 13.633 85.5 1 21.41 1 MET B N 1
ATOM 1472 C CA . MET B 1 1 ? 4.195 14.336 86.625 1 21.41 1 MET B CA 1
ATOM 1473 C C . MET B 1 1 ? 3.947 15.836 86.5 1 21.41 1 MET B C 1
ATOM 1475 O O . MET B 1 1 ? 3.52 16.344 85.5 1 21.41 1 MET B O 1
ATOM 1479 N N . LYS B 1 2 ? 4.699 16.469 87.25 1 23.56 2 LYS B N 1
ATOM 1480 C CA . LYS B 1 2 ? 4.426 17.719 87.938 1 23.56 2 LYS B CA 1
ATOM 1481 C C . LYS B 1 2 ? 4.598 18.922 87 1 23.56 2 LYS B C 1
ATOM 1483 O O . LYS B 1 2 ? 4.797 20.047 87.438 1 23.56 2 LYS B O 1
ATOM 1488 N N . LYS B 1 3 ? 4.582 18.578 85.75 1 22.06 3 LYS B N 1
ATOM 1489 C CA . LYS B 1 3 ? 5.535 19.516 85.125 1 22.06 3 LYS B CA 1
ATOM 1490 C C . LYS B 1 3 ? 5.168 20.953 85.5 1 22.06 3 LYS B C 1
ATOM 1492 O O . LYS B 1 3 ? 4 21.344 85.438 1 22.06 3 LYS B O 1
ATOM 1497 N N . ILE B 1 4 ? 6.234 21.734 85.375 1 22.16 4 ILE B N 1
ATOM 1498 C CA . ILE B 1 4 ? 6.672 22.875 86.188 1 22.16 4 ILE B CA 1
ATOM 1499 C C . ILE B 1 4 ? 5.883 24.125 85.75 1 22.16 4 ILE B C 1
ATOM 1501 O O . ILE B 1 4 ? 5.27 24.156 84.688 1 22.16 4 ILE B O 1
ATOM 1505 N N . LEU B 1 5 ? 6.559 25.219 86 1 21.56 5 LEU B N 1
ATOM 1506 C CA . LEU B 1 5 ? 6.523 26.359 86.875 1 21.56 5 LEU B CA 1
ATOM 1507 C C . LEU B 1 5 ? 6.184 27.641 86.125 1 21.56 5 LEU B C 1
ATOM 1509 O O . LEU B 1 5 ? 5.309 28.406 86.562 1 21.56 5 LEU B O 1
ATOM 1513 N N . LEU B 1 6 ? 7.133 28.062 85.312 1 20.7 6 LEU B N 1
ATOM 1514 C CA . LEU B 1 6 ? 7.684 29.312 85.812 1 20.7 6 LEU B CA 1
ATOM 1515 C C . LEU B 1 6 ? 6.855 30.516 85.375 1 20.7 6 LEU B C 1
ATOM 1517 O O . LEU B 1 6 ? 6.125 30.438 84.375 1 20.7 6 LEU B O 1
ATOM 1521 N N . LEU B 1 7 ? 7.562 31.672 85.25 1 23.19 7 LEU B N 1
ATOM 1522 C CA . LEU B 1 7 ? 7.664 32.875 86 1 23.19 7 LEU B CA 1
ATOM 1523 C C . LEU B 1 7 ? 6.992 34.062 85.312 1 23.19 7 LEU B C 1
ATOM 1525 O O . LEU B 1 7 ? 6.16 34.75 85.875 1 23.19 7 LEU B O 1
ATOM 1529 N N . SER B 1 8 ? 7.723 34.875 84.375 1 22.59 8 SER B N 1
ATOM 1530 C CA . SER B 1 8 ? 8.078 36.219 84.875 1 22.59 8 SER B CA 1
ATOM 1531 C C . SER B 1 8 ? 7.086 37.25 84.312 1 22.59 8 SER B C 1
ATOM 1533 O O . SER B 1 8 ? 6.402 37.031 83.312 1 22.59 8 SER B O 1
ATOM 1535 N N . SER B 1 9 ? 7.25 38.5 84.812 1 23.16 9 SER B N 1
ATOM 1536 C CA . SER B 1 9 ? 6.582 39.688 85.375 1 23.16 9 SER B CA 1
ATOM 1537 C C . SER B 1 9 ? 6.344 40.719 84.25 1 23.16 9 SER B C 1
ATOM 1539 O O . SER B 1 9 ? 5.336 41.406 84.312 1 23.16 9 SER B O 1
ATOM 1541 N N . LEU B 1 10 ? 7.32 41 83.25 1 23.92 10 LEU B N 1
ATOM 1542 C CA . LEU B 1 10 ? 7.77 42.375 83.438 1 23.92 10 LEU B CA 1
ATOM 1543 C C . LEU B 1 10 ? 6.723 43.375 82.938 1 23.92 10 LEU B C 1
ATOM 1545 O O . LEU B 1 10 ? 5.898 43 82.062 1 23.92 10 LEU B O 1
ATOM 1549 N N . SER B 1 11 ? 7.148 44.75 82.625 1 23.58 11 SER B N 1
ATOM 1550 C CA . SER B 1 11 ? 6.926 46.125 83.062 1 23.58 11 SER B CA 1
ATOM 1551 C C . SER B 1 11 ? 6.027 46.875 82.062 1 23.58 11 SER B C 1
ATOM 1553 O O . SER B 1 11 ? 5.863 46.469 80.938 1 23.58 11 SER B O 1
ATOM 1555 N N . VAL B 1 12 ? 6 48.312 82.25 1 26.12 12 VAL B N 1
ATOM 1556 C CA . VAL B 1 12 ? 5.133 49.438 82.5 1 26.12 12 VAL B CA 1
ATOM 1557 C C . VAL B 1 12 ? 4.891 50.219 81.25 1 26.12 12 VAL B C 1
ATOM 1559 O O . VAL B 1 12 ? 3.834 50.844 81.062 1 26.12 12 VAL B O 1
ATOM 1562 N N . LEU B 1 13 ? 5.84 50.344 80.188 1 21.06 13 LEU B N 1
ATOM 1563 C CA . LEU B 1 13 ? 6.09 51.781 79.938 1 21.06 13 LEU B CA 1
ATOM 1564 C C . LEU B 1 13 ? 4.961 52.406 79.125 1 21.06 13 LEU B C 1
ATOM 1566 O O . LEU B 1 13 ? 4.359 51.719 78.312 1 21.06 13 LEU B O 1
ATOM 1570 N N . LEU B 1 14 ? 4.738 53.719 79.375 1 23.3 14 LEU B N 1
ATOM 1571 C CA . LEU B 1 14 ? 3.75 54.781 79.375 1 23.3 14 LEU B CA 1
ATOM 1572 C C . LEU B 1 14 ? 3.541 55.344 77.938 1 23.3 14 LEU B C 1
ATOM 1574 O O . LEU B 1 14 ? 2.408 55.625 77.562 1 23.3 14 LEU B O 1
ATOM 1578 N N . PHE B 1 15 ? 4.652 55.531 77.125 1 25.78 15 PHE B N 1
ATOM 1579 C CA . PHE B 1 15 ? 4.699 56.906 76.688 1 25.78 15 PHE B CA 1
ATOM 1580 C C . PHE B 1 15 ? 3.605 57.219 75.688 1 25.78 15 PHE B C 1
ATOM 1582 O O . PHE B 1 15 ? 3.129 56.312 75 1 25.78 15 PHE B O 1
ATOM 1589 N N . ALA B 1 16 ? 3.441 58.562 75.375 1 30.27 16 ALA B N 1
ATOM 1590 C CA . ALA B 1 16 ? 2.531 59.656 75.062 1 30.27 16 ALA B CA 1
ATOM 1591 C C . ALA B 1 16 ? 2.322 59.781 73.562 1 30.27 16 ALA B C 1
ATOM 1593 O O . ALA B 1 16 ? 1.788 60.781 73.062 1 30.27 16 ALA B O 1
ATOM 1594 N N . CYS B 1 17 ? 2.275 58.656 72.812 1 31.05 17 CYS B N 1
ATOM 1595 C CA . CYS B 1 17 ? 2.41 58.906 71.375 1 31.05 17 CYS B CA 1
ATOM 1596 C C . CYS B 1 17 ? 1.31 59.844 70.875 1 31.05 17 CYS B C 1
ATOM 1598 O O . CYS B 1 17 ? 0.124 59.562 71.062 1 31.05 17 CYS B O 1
ATOM 1600 N N . SER B 1 18 ? 1.804 61.094 70.5 1 26.59 18 SER B N 1
ATOM 1601 C CA . SER B 1 18 ? 1.2 62.344 70.062 1 26.59 18 SER B CA 1
ATOM 1602 C C . SER B 1 18 ? 0.424 62.125 68.75 1 26.59 18 SER B C 1
ATOM 1604 O O . SER B 1 18 ? 0.608 61.094 68.062 1 26.59 18 SER B O 1
ATOM 1606 N N . ASN B 1 19 ? -0.028 63.312 68.188 1 27.92 19 ASN B N 1
ATOM 1607 C CA . ASN B 1 19 ? -1.152 63.938 67.5 1 27.92 19 ASN B CA 1
ATOM 1608 C C . ASN B 1 19 ? -0.994 63.812 66 1 27.92 19 ASN B C 1
ATOM 1610 O O . ASN B 1 19 ? -1.576 64.562 65.25 1 27.92 19 ASN B O 1
ATOM 1614 N N . GLN B 1 20 ? -0.618 62.656 65.375 1 23.34 20 GLN B N 1
ATOM 1615 C CA . GLN B 1 20 ? -0.215 62.781 63.969 1 23.34 20 GLN B CA 1
ATOM 1616 C C . GLN B 1 20 ? -1.391 63.219 63.094 1 23.34 20 GLN B C 1
ATOM 1618 O O . GLN B 1 20 ? -2.486 62.656 63.188 1 23.34 20 GLN B O 1
ATOM 1623 N N . THR B 1 21 ? -1.139 64.375 62.406 1 26.89 21 THR B N 1
ATOM 1624 C CA . THR B 1 21 ? -1.912 65.188 61.469 1 26.89 21 THR B CA 1
ATOM 1625 C C . THR B 1 21 ? -2.256 64.438 60.219 1 26.89 21 THR B C 1
ATOM 1627 O O . THR B 1 21 ? -1.49 63.562 59.781 1 26.89 21 THR B O 1
ATOM 1630 N N . ASP B 1 22 ? -3.496 64.438 59.719 1 26.97 22 ASP B N 1
ATOM 1631 C CA . ASP B 1 22 ? -4.387 63.75 58.781 1 26.97 22 ASP B CA 1
ATOM 1632 C C . ASP B 1 22 ? -4.031 64.125 57.344 1 26.97 22 ASP B C 1
ATOM 1634 O O . ASP B 1 22 ? -4.684 64.938 56.719 1 26.97 22 ASP B O 1
ATOM 1638 N N . GLU B 1 23 ? -2.678 64.188 56.969 1 25.91 23 GLU B N 1
ATOM 1639 C CA . GLU B 1 23 ? -2.604 64.812 55.625 1 25.91 23 GLU B CA 1
ATOM 1640 C C . GLU B 1 23 ? -3.344 63.906 54.594 1 25.91 23 GLU B C 1
ATOM 1642 O O . GLU B 1 23 ? -3.355 62.688 54.719 1 25.91 23 GLU B O 1
ATOM 1647 N N . GLU B 1 24 ? -4.238 64.5 53.812 1 28.19 24 GLU B N 1
ATOM 1648 C CA . GLU B 1 24 ? -5.191 64.125 52.75 1 28.19 24 GLU B CA 1
ATOM 1649 C C . GLU B 1 24 ? -4.484 63.531 51.562 1 28.19 24 GLU B C 1
ATOM 1651 O O . GLU B 1 24 ? -3.586 64.125 50.969 1 28.19 24 GLU B O 1
ATOM 1656 N N . LYS B 1 25 ? -4.125 62.219 51.5 1 28.56 25 LYS B N 1
ATOM 1657 C CA . LYS B 1 25 ? -3.451 61.531 50.406 1 28.56 25 LYS B CA 1
ATOM 1658 C C . LYS B 1 25 ? -4.227 61.688 49.094 1 28.56 25 LYS B C 1
ATOM 1660 O O . LYS B 1 25 ? -5.402 61.344 49 1 28.56 25 LYS B O 1
ATOM 1665 N N . VAL B 1 26 ? -3.957 62.812 48.406 1 32.22 26 VAL B N 1
ATOM 1666 C CA . VAL B 1 26 ? -4.387 63 47 1 32.22 26 VAL B CA 1
ATOM 1667 C C . VAL B 1 26 ? -4.07 61.719 46.219 1 32.22 26 VAL B C 1
ATOM 1669 O O . VAL B 1 26 ? -2.914 61.312 46.125 1 32.22 26 VAL B O 1
ATOM 1672 N N . ILE B 1 27 ? -4.848 60.719 46.281 1 30.03 27 ILE B N 1
ATOM 1673 C CA . ILE B 1 27 ? -4.715 59.438 45.562 1 30.03 27 ILE B CA 1
ATOM 1674 C C . ILE B 1 27 ? -4.773 59.688 44.062 1 30.03 27 ILE B C 1
ATOM 1676 O O . ILE B 1 27 ? -5.754 60.25 43.562 1 30.03 27 ILE B O 1
ATOM 1680 N N . SER B 1 28 ? -3.584 60.188 43.5 1 28.78 28 SER B N 1
ATOM 1681 C CA . SER B 1 28 ? -3.457 60.281 42.062 1 28.78 28 SER B CA 1
ATOM 1682 C C . SER B 1 28 ? -3.898 58.969 41.375 1 28.78 28 SER B C 1
ATOM 1684 O O . SER B 1 28 ? -3.5 57.875 41.781 1 28.78 28 SER B O 1
ATOM 1686 N N . ASP B 1 29 ? -5.074 58.906 40.688 1 32.78 29 ASP B N 1
ATOM 1687 C CA . ASP B 1 29 ? -5.711 57.906 39.844 1 32.78 29 ASP B CA 1
ATOM 1688 C C . ASP B 1 29 ? -4.758 57.406 38.75 1 32.78 29 ASP B C 1
ATOM 1690 O O . ASP B 1 29 ? -4.234 58.219 37.969 1 32.78 29 ASP B O 1
ATOM 1694 N N . SER B 1 30 ? -3.826 56.469 39.031 1 36.22 30 SER B N 1
ATOM 1695 C CA . SER B 1 30 ? -2.977 55.812 38.062 1 36.22 30 SER B CA 1
ATOM 1696 C C . SER B 1 30 ? -3.795 55.312 36.875 1 36.22 30 SER B C 1
ATOM 1698 O O . SER B 1 30 ? -4.832 54.688 37.031 1 36.22 30 SER B O 1
ATOM 1700 N N . PRO B 1 31 ? -3.627 56 35.688 1 39.19 31 PRO B N 1
ATOM 1701 C CA . PRO B 1 31 ? -4.258 55.531 34.469 1 39.19 31 PRO B CA 1
ATOM 1702 C C . PRO B 1 31 ? -4.074 54.031 34.219 1 39.19 31 PRO B C 1
ATOM 1704 O O . PRO B 1 31 ? -3.047 53.469 34.625 1 39.19 31 PRO B O 1
ATOM 1707 N N . THR B 1 32 ? -5.117 53.188 34.438 1 36.78 32 THR B N 1
ATOM 1708 C CA . THR B 1 32 ? -5.219 51.781 34.031 1 36.78 32 THR B CA 1
ATOM 1709 C C . THR B 1 32 ? -4.703 51.594 32.625 1 36.78 32 THR B C 1
ATOM 1711 O O . THR B 1 32 ? -5.23 52.188 31.672 1 36.78 32 THR B O 1
ATOM 1714 N N . SER B 1 33 ? -3.412 51.438 32.375 1 35.47 33 SER B N 1
ATOM 1715 C CA . SER B 1 33 ? -2.852 50.969 31.109 1 35.47 33 SER B CA 1
ATOM 1716 C C . SER B 1 33 ? -3.637 49.781 30.578 1 35.47 33 SER B C 1
ATOM 1718 O O . SER B 1 33 ? -3.725 48.75 31.234 1 35.47 33 SER B O 1
ATOM 1720 N N . SER B 1 34 ? -4.746 50 29.859 1 36.22 34 SER B N 1
ATOM 1721 C CA . SER B 1 34 ? -5.391 48.969 29.078 1 36.22 34 SER B CA 1
ATOM 1722 C C . SER B 1 34 ? -4.367 48.125 28.312 1 36.22 34 SER B C 1
ATOM 1724 O O . SER B 1 34 ? -3.562 48.656 27.547 1 36.22 34 SER B O 1
ATOM 1726 N N . SER B 1 35 ? -3.816 47.094 28.828 1 38.28 35 SER B N 1
ATOM 1727 C CA . SER B 1 35 ? -3.113 46.031 28.094 1 38.28 35 SER B CA 1
ATOM 1728 C C . SER B 1 35 ? -3.789 45.75 26.766 1 38.28 35 SER B C 1
ATOM 1730 O O . SER B 1 35 ? -4.875 45.188 26.719 1 38.28 35 SER B O 1
ATOM 1732 N N . VAL B 1 36 ? -3.768 46.625 25.781 1 39.19 36 VAL B N 1
ATOM 1733 C CA . VAL B 1 36 ? -4.066 46.281 24.391 1 39.19 36 VAL B CA 1
ATOM 1734 C C . VAL B 1 36 ? -3.41 44.969 24.031 1 39.19 36 VAL B C 1
ATOM 1736 O O . VAL B 1 36 ? -2.188 44.875 23.891 1 39.19 36 VAL B O 1
ATOM 1739 N N . GLU B 1 37 ? -3.75 43.812 24.578 1 39.78 37 GLU B N 1
ATOM 1740 C CA . GLU B 1 37 ? -3.449 42.625 23.781 1 39.78 37 GLU B CA 1
ATOM 1741 C C . GLU B 1 37 ? -3.574 42.906 22.297 1 39.78 37 GLU B C 1
ATOM 1743 O O . GLU B 1 37 ? -4.645 43.281 21.812 1 39.78 37 GLU B O 1
ATOM 1748 N N . GLN B 1 38 ? -2.766 43.594 21.641 1 42.12 38 GLN B N 1
ATOM 1749 C CA . GLN B 1 38 ? -2.697 43.781 20.203 1 42.12 38 GLN B CA 1
ATOM 1750 C C . GLN B 1 38 ? -3.141 42.5 19.469 1 42.12 38 GLN B C 1
ATOM 1752 O O . GLN B 1 38 ? -2.432 41.5 19.484 1 42.12 38 GLN B O 1
ATOM 1757 N N . GLU B 1 39 ? -4.367 42.031 19.453 1 46.38 39 GLU B N 1
ATOM 1758 C CA . GLU B 1 39 ? -4.855 41.094 18.422 1 46.38 39 GLU B CA 1
ATOM 1759 C C . GLU B 1 39 ? -4.129 41.312 17.094 1 46.38 39 GLU B C 1
ATOM 1761 O O . GLU B 1 39 ? -4.09 42.438 16.578 1 46.38 39 GLU B O 1
ATOM 1766 N N . ALA B 1 40 ? -2.977 40.688 16.891 1 53.06 40 ALA B N 1
ATOM 1767 C CA . ALA B 1 40 ? -2.428 40.75 15.539 1 53.06 40 ALA B CA 1
ATOM 1768 C C . ALA B 1 40 ? -3.535 40.969 14.508 1 53.06 40 ALA B C 1
ATOM 1770 O O . ALA B 1 40 ? -4.602 40.375 14.602 1 53.06 40 ALA B O 1
ATOM 1771 N N . SER B 1 41 ? -3.502 41.969 13.797 1 64.81 41 SER B N 1
ATOM 1772 C CA . SER B 1 41 ? -4.496 42.219 12.758 1 64.81 41 SER B CA 1
ATOM 1773 C C . SER B 1 41 ? -4.703 41 11.883 1 64.81 41 SER B C 1
ATOM 1775 O O . SER B 1 41 ? -3.824 40.125 11.789 1 64.81 41 SER B O 1
ATOM 1777 N N . SER B 1 42 ? -5.992 40.594 11.539 1 74.62 42 SER B N 1
ATOM 1778 C CA . SER B 1 42 ? -6.391 39.562 10.609 1 74.62 42 SER B CA 1
ATOM 1779 C C . SER B 1 42 ? -5.422 39.469 9.43 1 74.62 42 SER B C 1
ATOM 1781 O O . SER B 1 42 ? -5.066 38.375 9 1 74.62 42 SER B O 1
ATOM 1783 N N . GLU B 1 43 ? -4.918 40.625 9.078 1 79.19 43 GLU B N 1
ATOM 1784 C CA . GLU B 1 43 ? -4.012 40.656 7.934 1 79.19 43 GLU B CA 1
ATOM 1785 C C . GLU B 1 43 ? -2.641 40.094 8.297 1 79.19 43 GLU B C 1
ATOM 1787 O O . GLU B 1 43 ? -2.029 39.375 7.508 1 79.19 43 GLU B O 1
ATOM 1792 N N . GLU B 1 44 ? -2.17 40.469 9.461 1 83.25 44 GLU B N 1
ATOM 1793 C CA . GLU B 1 44 ? -0.864 40 9.898 1 83.25 44 GLU B CA 1
ATOM 1794 C C . GLU B 1 44 ? -0.874 38.469 10.109 1 83.25 44 GLU B C 1
ATOM 1796 O O . GLU B 1 44 ? 0.082 37.781 9.742 1 83.25 44 GLU B O 1
ATOM 1801 N N . ALA B 1 45 ? -1.912 37.969 10.625 1 82.12 45 ALA B N 1
ATOM 1802 C CA . ALA B 1 45 ? -2.051 36.531 10.852 1 82.12 45 ALA B CA 1
ATOM 1803 C C . ALA B 1 45 ? -2.072 35.781 9.523 1 82.12 45 ALA B C 1
ATOM 1805 O O . ALA B 1 45 ? -1.445 34.719 9.398 1 82.12 45 ALA B O 1
ATOM 1806 N N . GLN B 1 46 ? -2.77 36.375 8.57 1 87.19 46 GLN B N 1
ATOM 1807 C CA . GLN B 1 46 ? -2.82 35.75 7.254 1 87.19 46 GLN B CA 1
ATOM 1808 C C . GLN B 1 46 ? -1.443 35.719 6.598 1 87.19 46 GLN B C 1
ATOM 1810 O O . GLN B 1 46 ? -1.063 34.75 5.961 1 87.19 46 GLN B O 1
ATOM 1815 N N . ALA B 1 47 ? -0.764 36.781 6.781 1 90.62 47 ALA B N 1
ATOM 1816 C CA . ALA B 1 47 ? 0.584 36.875 6.227 1 90.62 47 ALA B CA 1
ATOM 1817 C C . ALA B 1 47 ? 1.508 35.844 6.871 1 90.62 47 ALA B C 1
ATOM 1819 O O . ALA B 1 47 ? 2.332 35.219 6.188 1 90.62 47 ALA B O 1
ATOM 1820 N N . LEU B 1 48 ? 1.401 35.75 8.148 1 92.19 48 LEU B N 1
ATOM 1821 C CA . LEU B 1 48 ? 2.201 34.75 8.852 1 92.19 48 LEU B CA 1
ATOM 1822 C C . LEU B 1 48 ? 1.894 33.344 8.352 1 92.19 48 LEU B C 1
ATOM 1824 O O . LEU B 1 48 ? 2.809 32.562 8.102 1 92.19 48 LEU B O 1
ATOM 1828 N N . TYR B 1 49 ? 0.625 33.062 8.195 1 95.12 49 TYR B N 1
ATOM 1829 C CA . TYR B 1 49 ? 0.217 31.75 7.691 1 95.12 49 TYR B CA 1
ATOM 1830 C C . TYR B 1 49 ? 0.807 31.484 6.309 1 95.12 49 TYR B C 1
ATOM 1832 O O . TYR B 1 49 ? 1.414 30.438 6.074 1 95.12 49 TYR B O 1
ATOM 1840 N N . GLN B 1 50 ? 0.644 32.469 5.441 1 94.69 50 GLN B N 1
ATOM 1841 C CA . GLN B 1 50 ? 1.106 32.312 4.062 1 94.69 50 GLN B CA 1
ATOM 1842 C C . GLN B 1 50 ? 2.621 32.156 4.008 1 94.69 50 GLN B C 1
ATOM 1844 O O . GLN B 1 50 ? 3.133 31.328 3.242 1 94.69 50 GLN B O 1
ATOM 1849 N N . SER B 1 51 ? 3.301 32.875 4.781 1 95.06 51 SER B N 1
ATOM 1850 C CA . SER B 1 51 ? 4.754 32.75 4.82 1 95.06 51 SER B CA 1
ATOM 1851 C C . SER B 1 51 ? 5.176 31.375 5.352 1 95.06 51 SER B C 1
ATOM 1853 O O . SER B 1 51 ? 6.129 30.781 4.855 1 95.06 51 SER B O 1
ATOM 1855 N N . THR B 1 52 ? 4.5 30.891 6.32 1 95.94 52 THR B N 1
ATOM 1856 C CA . THR B 1 52 ? 4.848 29.625 6.969 1 95.94 52 THR B CA 1
ATOM 1857 C C . THR B 1 52 ? 4.586 28.453 6.035 1 95.94 52 THR B C 1
ATOM 1859 O O . THR B 1 52 ? 5.434 27.562 5.891 1 95.94 52 THR B O 1
ATOM 1862 N N . ILE B 1 53 ? 3.428 28.406 5.316 1 96.19 53 ILE B N 1
ATOM 1863 C CA . ILE B 1 53 ? 3.043 27.234 4.531 1 96.19 53 ILE B CA 1
ATOM 1864 C C . ILE B 1 53 ? 3.932 27.125 3.297 1 96.19 53 ILE B C 1
ATOM 1866 O O . ILE B 1 53 ? 3.965 26.078 2.639 1 96.19 53 ILE B O 1
ATOM 1870 N N . GLN B 1 54 ? 4.672 28.234 2.959 1 95.38 54 GLN B N 1
ATOM 1871 C CA . GLN B 1 54 ? 5.625 28.172 1.854 1 95.38 54 GLN B CA 1
ATOM 1872 C C . GLN B 1 54 ? 6.77 27.203 2.164 1 95.38 54 GLN B C 1
ATOM 1874 O O . GLN B 1 54 ? 7.492 26.781 1.26 1 95.38 54 GLN B O 1
ATOM 1879 N N . ASN B 1 55 ? 6.969 26.859 3.387 1 94.31 55 ASN B N 1
ATOM 1880 C CA . ASN B 1 55 ? 8.023 25.938 3.783 1 94.31 55 ASN B CA 1
ATOM 1881 C C . ASN B 1 55 ? 7.59 24.484 3.609 1 94.31 55 ASN B C 1
ATOM 1883 O O . ASN B 1 55 ? 8.383 23.562 3.818 1 94.31 55 ASN B O 1
ATOM 1887 N N . PHE B 1 56 ? 6.363 24.281 3.238 1 95.5 56 PHE B N 1
ATOM 1888 C CA . PHE B 1 56 ? 5.828 22.953 2.953 1 95.5 56 PHE B CA 1
ATOM 1889 C C . PHE B 1 56 ? 5.527 22.797 1.468 1 95.5 56 PHE B C 1
ATOM 1891 O O . PHE B 1 56 ? 5.438 23.797 0.741 1 95.5 56 PHE B O 1
ATOM 1898 N N . THR B 1 57 ? 5.391 21.578 0.974 1 95.19 57 THR B N 1
ATOM 1899 C CA . THR B 1 57 ? 5.125 21.312 -0.434 1 95.19 57 THR B CA 1
ATOM 1900 C C . THR B 1 57 ? 3.627 21.188 -0.686 1 95.19 57 THR B C 1
ATOM 1902 O O . THR B 1 57 ? 2.988 20.25 -0.203 1 95.19 57 THR B O 1
ATOM 1905 N N . ARG B 1 58 ? 3.102 22.047 -1.456 1 96.62 58 ARG B N 1
ATOM 1906 C CA . ARG B 1 58 ? 1.675 22.016 -1.762 1 96.62 58 ARG B CA 1
ATOM 1907 C C . ARG B 1 58 ? 1.327 20.781 -2.586 1 96.62 58 ARG B C 1
ATOM 1909 O O . ARG B 1 58 ? 2.078 20.391 -3.486 1 96.62 58 ARG B O 1
ATOM 1916 N N . ILE B 1 59 ? 0.185 20.203 -2.295 1 96.69 59 ILE B N 1
ATOM 1917 C CA . ILE B 1 59 ? -0.263 19 -2.99 1 96.69 59 ILE B CA 1
ATOM 1918 C C . ILE B 1 59 ? -1.785 19.016 -3.104 1 96.69 59 ILE B C 1
ATOM 1920 O O . ILE B 1 59 ? -2.471 19.656 -2.307 1 96.69 59 ILE B O 1
ATOM 1924 N N . THR B 1 60 ? -2.326 18.328 -4.094 1 96.62 60 THR B N 1
ATOM 1925 C CA . THR B 1 60 ? -3.766 18.188 -4.273 1 96.62 60 THR B CA 1
ATOM 1926 C C . THR B 1 60 ? -4.234 16.828 -3.748 1 96.62 60 THR B C 1
ATOM 1928 O O . THR B 1 60 ? -3.424 15.922 -3.545 1 96.62 60 THR B O 1
ATOM 1931 N N . ALA B 1 61 ? -5.555 16.703 -3.617 1 94.56 61 ALA B N 1
ATOM 1932 C CA . ALA B 1 61 ? -6.121 15.43 -3.174 1 94.56 61 ALA B CA 1
ATOM 1933 C C . ALA B 1 61 ? -5.824 14.312 -4.176 1 94.56 61 ALA B C 1
ATOM 1935 O O . ALA B 1 61 ? -5.559 13.172 -3.787 1 94.56 61 ALA B O 1
ATOM 1936 N N . GLY B 1 62 ? -5.949 14.695 -5.453 1 92.44 62 GLY B N 1
ATOM 1937 C CA . GLY B 1 62 ? -5.602 13.719 -6.473 1 92.44 62 GLY B CA 1
ATOM 1938 C C . GLY B 1 62 ? -4.168 13.227 -6.367 1 92.44 62 GLY B C 1
ATOM 1939 O O . GLY B 1 62 ? -3.91 12.031 -6.473 1 92.44 62 GLY B O 1
ATOM 1940 N N . GLU B 1 63 ? -3.221 14.109 -6.137 1 93.12 63 GLU B N 1
ATOM 1941 C CA . GLU B 1 63 ? -1.817 13.742 -5.977 1 93.12 63 GLU B CA 1
ATOM 1942 C C . GLU B 1 63 ? -1.599 12.938 -4.699 1 93.12 63 GLU B C 1
ATOM 1944 O O . GLU B 1 63 ? -0.792 12.008 -4.676 1 93.12 63 GLU B O 1
ATOM 1949 N N . ILE B 1 64 ? -2.314 13.273 -3.645 1 92.81 64 ILE B N 1
ATOM 1950 C CA . ILE B 1 64 ? -2.238 12.516 -2.398 1 92.81 64 ILE B CA 1
ATOM 1951 C C . ILE B 1 64 ? -2.66 11.062 -2.648 1 92.81 64 ILE B C 1
ATOM 1953 O O . ILE B 1 64 ? -1.956 10.133 -2.258 1 92.81 64 ILE B O 1
ATOM 1957 N N . THR B 1 65 ? -3.756 10.93 -3.316 1 85.69 65 THR B N 1
ATOM 1958 C CA . THR B 1 65 ? -4.262 9.594 -3.621 1 85.69 65 THR B CA 1
ATOM 1959 C C . THR B 1 65 ? -3.248 8.812 -4.449 1 85.69 65 THR B C 1
ATOM 1961 O O . THR B 1 65 ? -3.018 7.625 -4.195 1 85.69 65 THR B O 1
ATOM 1964 N N . SER B 1 66 ? -2.666 9.477 -5.391 1 84.31 66 SER B N 1
ATOM 1965 C CA . SER B 1 66 ? -1.638 8.828 -6.203 1 84.31 66 SER B CA 1
ATOM 1966 C C . SER B 1 66 ? -0.454 8.391 -5.348 1 84.31 66 SER B C 1
ATOM 1968 O O . SER B 1 66 ? 0.084 7.297 -5.535 1 84.31 66 SER B O 1
ATOM 1970 N N . LYS B 1 67 ? -0.028 9.18 -4.418 1 86.19 67 LYS B N 1
ATOM 1971 C CA . LYS B 1 67 ? 1.085 8.836 -3.537 1 86.19 67 LYS B CA 1
ATOM 1972 C C . LYS B 1 67 ? 0.746 7.629 -2.666 1 86.19 67 LYS B C 1
ATOM 1974 O O . LYS B 1 67 ? 1.584 6.746 -2.465 1 86.19 67 LYS B O 1
ATOM 1979 N N . ILE B 1 68 ? -0.455 7.613 -2.133 1 83.94 68 ILE B N 1
ATOM 1980 C CA . ILE B 1 68 ? -0.905 6.488 -1.319 1 83.94 68 ILE B CA 1
ATOM 1981 C C . ILE B 1 68 ? -0.881 5.207 -2.15 1 83.94 68 ILE B C 1
ATOM 1983 O O . ILE B 1 68 ? -0.347 4.188 -1.714 1 83.94 68 ILE B O 1
ATOM 1987 N N . ASN B 1 69 ? -1.398 5.359 -3.338 1 74.81 69 ASN B N 1
ATOM 1988 C CA . ASN B 1 69 ? -1.48 4.191 -4.211 1 74.81 69 ASN B CA 1
ATOM 1989 C C . ASN B 1 69 ? -0.096 3.701 -4.625 1 74.81 69 ASN B C 1
ATOM 1991 O O . ASN B 1 69 ? 0.097 2.51 -4.867 1 74.81 69 ASN B O 1
ATOM 1995 N N . ASN B 1 70 ? 0.816 4.598 -4.668 1 75.75 70 ASN B N 1
ATOM 1996 C CA . ASN B 1 70 ? 2.182 4.242 -5.039 1 75.75 70 ASN B CA 1
ATOM 1997 C C . ASN B 1 70 ? 2.941 3.635 -3.861 1 75.75 70 ASN B C 1
ATOM 1999 O O . ASN B 1 70 ? 4.074 3.18 -4.02 1 75.75 70 ASN B O 1
ATOM 2003 N N . GLY B 1 71 ? 2.344 3.695 -2.748 1 75.62 71 GLY B N 1
ATOM 2004 C CA . GLY B 1 71 ? 2.98 3.123 -1.572 1 75.62 71 GLY B CA 1
ATOM 2005 C C . GLY B 1 71 ? 3.955 4.074 -0.9 1 75.62 71 GLY B C 1
ATOM 2006 O O . GLY B 1 71 ? 4.77 3.654 -0.076 1 75.62 71 GLY B O 1
ATOM 2007 N N . ASP B 1 72 ? 3.953 5.344 -1.207 1 82.06 72 ASP B N 1
ATOM 2008 C CA . ASP B 1 72 ? 4.883 6.32 -0.649 1 82.06 72 ASP B CA 1
ATOM 2009 C C . ASP B 1 72 ? 4.621 6.539 0.839 1 82.06 72 ASP B C 1
ATOM 2011 O O . ASP B 1 72 ? 3.475 6.496 1.286 1 82.06 72 ASP B O 1
ATOM 2015 N N . GLY B 1 73 ? 5.656 6.699 1.564 1 87.5 73 GLY B N 1
ATOM 2016 C CA . GLY B 1 73 ? 5.559 7.215 2.92 1 87.5 73 GLY B CA 1
ATOM 2017 C C . GLY B 1 73 ? 5.707 8.727 2.996 1 87.5 73 GLY B C 1
ATOM 2018 O O . GLY B 1 73 ? 6.699 9.281 2.521 1 87.5 73 GLY B O 1
ATOM 2019 N N . PHE B 1 74 ? 4.758 9.414 3.627 1 91.88 74 PHE B N 1
ATOM 2020 C CA . PHE B 1 74 ? 4.852 10.875 3.643 1 91.88 74 PHE B CA 1
ATOM 2021 C C . PHE B 1 74 ? 3.994 11.461 4.758 1 91.88 74 PHE B C 1
ATOM 2023 O O . PHE B 1 74 ? 3.037 10.828 5.207 1 91.88 74 PHE B O 1
ATOM 2030 N N . TYR B 1 75 ? 4.379 12.648 5.133 1 94.75 75 TYR B N 1
ATOM 2031 C CA . TYR B 1 75 ? 3.619 13.453 6.082 1 94.75 75 TYR B CA 1
ATOM 2032 C C . TYR B 1 75 ? 2.746 14.477 5.359 1 94.75 75 TYR B C 1
ATOM 2034 O O . TYR B 1 75 ? 3.17 15.07 4.367 1 94.75 75 TYR B O 1
ATOM 2042 N N . LEU B 1 76 ? 1.505 14.656 5.93 1 96.94 76 LEU B N 1
ATOM 2043 C CA . LEU B 1 76 ? 0.534 15.562 5.328 1 96.94 76 LEU B CA 1
ATOM 2044 C C . LEU B 1 76 ? -0.024 16.531 6.367 1 96.94 76 LEU B C 1
ATOM 2046 O O . LEU B 1 76 ? -0.672 16.109 7.328 1 96.94 76 LEU B O 1
ATOM 2050 N N . PHE B 1 77 ? 0.25 17.812 6.121 1 98.44 77 PHE B N 1
ATOM 2051 C CA . PHE B 1 77 ? -0.394 18.906 6.844 1 98.44 77 PHE B CA 1
ATOM 2052 C C . PHE B 1 77 ? -1.628 19.391 6.098 1 98.44 77 PHE B C 1
ATOM 2054 O O . PHE B 1 77 ? -1.569 19.656 4.891 1 98.44 77 PHE B O 1
ATOM 2061 N N . ILE B 1 78 ? -2.738 19.438 6.781 1 98.69 78 ILE B N 1
ATOM 2062 C CA . ILE B 1 78 ? -3.98 19.969 6.234 1 98.69 78 ILE B CA 1
ATOM 2063 C C . ILE B 1 78 ? -4.375 21.234 6.996 1 98.69 78 ILE B C 1
ATOM 2065 O O . ILE B 1 78 ? -4.543 21.203 8.219 1 98.69 78 ILE B O 1
ATOM 2069 N N . GLY B 1 79 ? -4.457 22.328 6.297 1 98.19 79 GLY B N 1
ATOM 2070 C CA . GLY B 1 79 ? -4.758 23.594 6.922 1 98.19 79 GLY B CA 1
ATOM 2071 C C . GLY B 1 79 ? -5.688 24.469 6.094 1 98.19 79 GLY B C 1
ATOM 2072 O O . GLY B 1 79 ? -6.273 24 5.117 1 98.19 79 GLY B O 1
ATOM 2073 N N . ALA B 1 80 ? -5.887 25.656 6.594 1 96.88 80 ALA B N 1
ATOM 2074 C CA . ALA B 1 80 ? -6.68 26.703 5.941 1 96.88 80 ALA B CA 1
ATOM 2075 C C . ALA B 1 80 ? -6.234 28.078 6.391 1 96.88 80 ALA B C 1
ATOM 2077 O O . ALA B 1 80 ? -5.945 28.297 7.57 1 96.88 80 ALA B O 1
ATOM 2078 N N . GLU B 1 81 ? -6.234 29 5.438 1 93.88 81 GLU B N 1
ATOM 2079 C CA . GLU B 1 81 ? -5.723 30.344 5.68 1 93.88 81 GLU B CA 1
ATOM 2080 C C . GLU B 1 81 ? -6.57 31.078 6.711 1 93.88 81 GLU B C 1
ATOM 2082 O O . GLU B 1 81 ? -6.059 31.906 7.473 1 93.88 81 GLU B O 1
ATOM 2087 N N . ASP B 1 82 ? -7.812 30.812 6.785 1 92 82 ASP B N 1
ATOM 2088 C CA . ASP B 1 82 ? -8.703 31.578 7.648 1 92 82 ASP B CA 1
ATOM 2089 C C . ASP B 1 82 ? -8.836 30.922 9.023 1 92 82 ASP B C 1
ATOM 2091 O O . ASP B 1 82 ? -9.68 31.328 9.828 1 92 82 ASP B O 1
ATOM 2095 N N . SER B 1 83 ? -8.031 30.016 9.336 1 95.62 83 SER B N 1
ATOM 2096 C CA . SER B 1 83 ? -8.078 29.344 10.625 1 95.62 83 SER B CA 1
ATOM 2097 C C . SER B 1 83 ? -6.898 29.734 11.508 1 95.62 83 SER B C 1
ATOM 2099 O O . SER B 1 83 ? -5.75 29.422 11.195 1 95.62 83 SER B O 1
ATOM 2101 N N . ALA B 1 84 ? -7.211 30.406 12.602 1 95.38 84 ALA B N 1
ATOM 2102 C CA . ALA B 1 84 ? -6.188 30.812 13.562 1 95.38 84 ALA B CA 1
ATOM 2103 C C . ALA B 1 84 ? -5.48 29.594 14.148 1 95.38 84 ALA B C 1
ATOM 2105 O O . ALA B 1 84 ? -4.266 29.609 14.359 1 95.38 84 ALA B O 1
ATOM 2106 N N . ASP B 1 85 ? -6.262 28.531 14.359 1 97 85 ASP B N 1
ATOM 2107 C CA . ASP B 1 85 ? -5.668 27.312 14.883 1 97 85 ASP B CA 1
ATOM 2108 C C . ASP B 1 85 ? -4.688 26.703 13.883 1 97 85 ASP B C 1
ATOM 2110 O O . ASP B 1 85 ? -3.613 26.234 14.266 1 97 85 ASP B O 1
ATOM 2114 N N . ALA B 1 86 ? -5 26.672 12.602 1 97.88 86 ALA B N 1
ATOM 2115 C CA . ALA B 1 86 ? -4.098 26.172 11.578 1 97.88 86 ALA B CA 1
ATOM 2116 C C . ALA B 1 86 ? -2.828 27 11.492 1 97.88 86 ALA B C 1
ATOM 2118 O O . ALA B 1 86 ? -1.734 26.469 11.297 1 97.88 86 ALA B O 1
ATOM 2119 N N . THR B 1 87 ? -2.998 28.312 11.688 1 96.94 87 THR B N 1
ATOM 2120 C CA . THR B 1 87 ? -1.844 29.203 11.664 1 96.94 87 THR B CA 1
ATOM 2121 C C . THR B 1 87 ? -0.883 28.891 12.805 1 96.94 87 THR B C 1
ATOM 2123 O O . THR B 1 87 ? 0.32 28.734 12.586 1 96.94 87 THR B O 1
ATOM 2126 N N . THR B 1 88 ? -1.469 28.781 13.938 1 97.25 88 THR B N 1
ATOM 2127 C CA . THR B 1 88 ? -0.664 28.484 15.117 1 97.25 88 THR B CA 1
ATOM 2128 C C . THR B 1 88 ? 0.038 27.141 14.969 1 97.25 88 THR B C 1
ATOM 2130 O O . THR B 1 88 ? 1.236 27.031 15.234 1 97.25 88 THR B O 1
ATOM 2133 N N . PHE B 1 89 ? -0.677 26.156 14.547 1 98.31 89 PHE B N 1
ATOM 2134 C CA . PHE B 1 89 ? -0.1 24.828 14.367 1 98.31 89 PHE B CA 1
ATOM 2135 C C . PHE B 1 89 ? 0.991 24.859 13.305 1 98.31 89 PHE B C 1
ATOM 2137 O O . PHE B 1 89 ? 2.037 24.219 13.461 1 98.31 89 PHE B O 1
ATOM 2144 N N . ALA B 1 90 ? 0.755 25.531 12.195 1 98.12 90 ALA B N 1
ATOM 2145 C CA . ALA B 1 90 ? 1.716 25.594 11.094 1 98.12 90 ALA B CA 1
ATOM 2146 C C . ALA B 1 90 ? 3.064 26.125 11.578 1 98.12 90 ALA B C 1
ATOM 2148 O O . ALA B 1 90 ? 4.117 25.609 11.172 1 98.12 90 ALA B O 1
ATOM 2149 N N . THR B 1 91 ? 3.092 27.109 12.367 1 97.44 91 THR B N 1
ATOM 2150 C CA . THR B 1 91 ? 4.336 27.688 12.859 1 97.44 91 THR B CA 1
ATOM 2151 C C . THR B 1 91 ? 5.117 26.672 13.695 1 97.44 91 THR B C 1
ATOM 2153 O O . THR B 1 91 ? 6.332 26.547 13.539 1 97.44 91 THR B O 1
ATOM 2156 N N . LYS B 1 92 ? 4.398 25.984 14.477 1 97.88 92 LYS B N 1
ATOM 2157 C CA . LYS B 1 92 ? 5.039 24.969 15.289 1 97.88 92 LYS B CA 1
ATOM 2158 C C . LYS B 1 92 ? 5.512 23.797 14.43 1 97.88 92 LYS B C 1
ATOM 2160 O O . LYS B 1 92 ? 6.578 23.219 14.68 1 97.88 92 LYS B O 1
ATOM 2165 N N . LEU B 1 93 ? 4.707 23.422 13.516 1 97.94 93 LEU B N 1
ATOM 2166 C CA . LEU B 1 93 ? 5.09 22.359 12.594 1 97.94 93 LEU B CA 1
ATOM 2167 C C . LEU B 1 93 ? 6.355 22.734 11.828 1 97.94 93 LEU B C 1
ATOM 2169 O O . LEU B 1 93 ? 7.238 21.891 11.641 1 97.94 93 LEU B O 1
ATOM 2173 N N . ASP B 1 94 ? 6.367 23.953 11.367 1 96.25 94 ASP B N 1
ATOM 2174 C CA . ASP B 1 94 ? 7.555 24.438 10.68 1 96.25 94 ASP B CA 1
ATOM 2175 C C . ASP B 1 94 ? 8.797 24.281 11.555 1 96.25 94 ASP B C 1
ATOM 2177 O O . ASP B 1 94 ? 9.82 23.766 11.102 1 96.25 94 ASP B O 1
ATOM 2181 N N . GLU B 1 95 ? 8.688 24.688 12.711 1 95.38 95 GLU B N 1
ATOM 2182 C CA . GLU B 1 95 ? 9.797 24.516 13.648 1 95.38 95 GLU B CA 1
ATOM 2183 C C . GLU B 1 95 ? 10.133 23.047 13.852 1 95.38 95 GLU B C 1
ATOM 2185 O O . GLU B 1 95 ? 11.305 22.656 13.844 1 95.38 95 GLU B O 1
ATOM 2190 N N . ALA B 1 96 ? 9.172 22.234 14.008 1 94.62 96 ALA B N 1
ATOM 2191 C CA . ALA B 1 96 ? 9.359 20.797 14.234 1 94.62 96 ALA B CA 1
ATOM 2192 C C . ALA B 1 96 ? 10.008 20.125 13.031 1 94.62 96 ALA B C 1
ATOM 2194 O O . ALA B 1 96 ? 10.742 19.141 13.18 1 94.62 96 ALA B O 1
ATOM 2195 N N . SER B 1 97 ? 9.703 20.578 11.82 1 92.56 97 SER B N 1
ATOM 2196 C CA . SER B 1 97 ? 10.164 19.953 10.578 1 92.56 97 SER B CA 1
ATOM 2197 C C . SER B 1 97 ? 11.68 20.016 10.453 1 92.56 97 SER B C 1
ATOM 2199 O O . SER B 1 97 ? 12.266 19.328 9.625 1 92.56 97 SER B O 1
ATOM 2201 N N . SER B 1 98 ? 12.367 20.734 11.203 1 87.12 98 SER B N 1
ATOM 2202 C CA . SER B 1 98 ? 13.828 20.828 11.195 1 87.12 98 SER B CA 1
ATOM 2203 C C . SER B 1 98 ? 14.469 19.484 11.523 1 87.12 98 SER B C 1
ATOM 2205 O O . SER B 1 98 ? 15.648 19.266 11.242 1 87.12 98 SER B O 1
ATOM 2207 N N . ILE B 1 99 ? 13.695 18.641 12.062 1 82.69 99 ILE B N 1
ATOM 2208 C CA . ILE B 1 99 ? 14.203 17.328 12.438 1 82.69 99 ILE B CA 1
ATOM 2209 C C . ILE B 1 99 ? 14.523 16.516 11.18 1 82.69 99 ILE B C 1
ATOM 2211 O O . ILE B 1 99 ? 15.281 15.547 11.234 1 82.69 99 ILE B O 1
ATOM 2215 N N . PHE B 1 100 ? 13.75 16.656 9.992 1 77.12 100 PHE B N 1
ATOM 2216 C CA . PHE B 1 100 ? 13.992 15.938 8.742 1 77.12 100 PHE B CA 1
ATOM 2217 C C . PHE B 1 100 ? 15.406 16.203 8.234 1 77.12 100 PHE B C 1
ATOM 2219 O O . PHE B 1 100 ? 15.914 15.461 7.387 1 77.12 100 PHE B O 1
ATOM 2226 N N . GLU B 1 101 ? 15.945 17.297 8.43 1 60.94 101 GLU B N 1
ATOM 2227 C CA . GLU B 1 101 ? 17.312 17.547 8 1 60.94 101 GLU B CA 1
ATOM 2228 C C . GLU B 1 101 ? 18.219 16.359 8.328 1 60.94 101 GLU B C 1
ATOM 2230 O O . GLU B 1 101 ? 19.312 16.234 7.77 1 60.94 101 GLU B O 1
ATOM 2235 N N . THR B 1 102 ? 17.719 15.469 9.133 1 48.41 102 THR B N 1
ATOM 2236 C CA . THR B 1 102 ? 18.391 14.18 9.297 1 48.41 102 THR B CA 1
ATOM 2237 C C . THR B 1 102 ? 17.562 13.055 8.688 1 48.41 102 THR B C 1
ATOM 2239 O O . THR B 1 102 ? 16.375 12.922 8.977 1 48.41 102 THR B O 1
ATOM 2242 N N . PRO B 1 103 ? 18 12.602 7.586 1 42.94 103 PRO B N 1
ATOM 2243 C CA . PRO B 1 103 ? 17.172 11.648 6.84 1 42.94 103 PRO B CA 1
ATOM 2244 C C . PRO B 1 103 ? 16.484 10.633 7.75 1 42.94 103 PRO B C 1
ATOM 2246 O O . PRO B 1 103 ? 17.125 10.023 8.602 1 42.94 103 PRO B O 1
ATOM 2249 N N . SER B 1 104 ? 15.391 10.992 8.234 1 46.22 104 SER B N 1
ATOM 2250 C CA . SER B 1 104 ? 14.695 9.906 8.914 1 46.22 104 SER B CA 1
ATOM 2251 C C . SER B 1 104 ? 14.75 8.617 8.102 1 46.22 104 SER B C 1
ATOM 2253 O O . SER B 1 104 ? 15.336 8.586 7.02 1 46.22 104 SER B O 1
ATOM 2255 N N . SER B 1 105 ? 13.742 7.676 8.234 1 48.5 105 SER B N 1
ATOM 2256 C CA . SER B 1 105 ? 13.828 6.363 7.598 1 48.5 105 SER B CA 1
ATOM 2257 C C . SER B 1 105 ? 13.852 6.488 6.078 1 48.5 105 SER B C 1
ATOM 2259 O O . SER B 1 105 ? 13.32 7.449 5.52 1 48.5 105 SER B O 1
ATOM 2261 N N . ALA B 1 106 ? 14.719 5.793 5.523 1 49.81 106 ALA B N 1
ATOM 2262 C CA . ALA B 1 106 ? 15.062 5.73 4.105 1 49.81 106 ALA B CA 1
ATOM 2263 C C . ALA B 1 106 ? 13.812 5.75 3.236 1 49.81 106 ALA B C 1
ATOM 2265 O O . ALA B 1 106 ? 13.844 6.234 2.102 1 49.81 106 ALA B O 1
ATOM 2266 N N . ASP B 1 107 ? 12.688 5.492 3.832 1 60.69 107 ASP B N 1
ATOM 2267 C CA . ASP B 1 107 ? 11.57 5.285 2.908 1 60.69 107 ASP B CA 1
ATOM 2268 C C . ASP B 1 107 ? 10.531 6.391 3.053 1 60.69 107 ASP B C 1
ATOM 2270 O O . ASP B 1 107 ? 9.578 6.457 2.275 1 60.69 107 ASP B O 1
ATOM 2274 N N . ILE B 1 108 ? 10.836 7.27 4.012 1 66.62 108 ILE B N 1
ATOM 2275 C CA . ILE B 1 108 ? 9.906 8.375 4.199 1 66.62 108 ILE B CA 1
ATOM 2276 C C . ILE B 1 108 ? 10.531 9.672 3.678 1 66.62 108 ILE B C 1
ATOM 2278 O O . ILE B 1 108 ? 11.648 10.023 4.055 1 66.62 108 ILE B O 1
ATOM 2282 N N . GLU B 1 109 ? 9.781 10.25 2.768 1 69.94 109 GLU B N 1
ATOM 2283 C CA . GLU B 1 109 ? 10.258 11.539 2.266 1 69.94 109 GLU B CA 1
ATOM 2284 C C . GLU B 1 109 ? 10.414 12.547 3.398 1 69.94 109 GLU B C 1
ATOM 2286 O O . GLU B 1 109 ? 9.594 12.594 4.316 1 69.94 109 GLU B O 1
ATOM 2291 N N . GLY B 1 110 ? 11.57 13.086 3.52 1 77.31 110 GLY B N 1
ATOM 2292 C CA . GLY B 1 110 ? 11.805 14.148 4.484 1 77.31 110 GLY B CA 1
ATOM 2293 C C . GLY B 1 110 ? 11.133 15.461 4.109 1 77.31 110 GLY B C 1
ATOM 2294 O O . GLY B 1 110 ? 11.766 16.516 4.141 1 77.31 110 GLY B O 1
ATOM 2295 N N . VAL B 1 111 ? 9.906 15.297 3.66 1 85.5 111 VAL B N 1
ATOM 2296 C CA . VAL B 1 111 ? 9.133 16.469 3.291 1 85.5 111 VAL B CA 1
ATOM 2297 C C . VAL B 1 111 ? 7.734 16.391 3.896 1 85.5 111 VAL B C 1
ATOM 2299 O O . VAL B 1 111 ? 7.195 15.297 4.074 1 85.5 111 VAL B O 1
ATOM 2302 N N . ILE B 1 112 ? 7.223 17.578 4.289 1 94.62 112 ILE B N 1
ATOM 2303 C CA . ILE B 1 112 ? 5.824 17.688 4.688 1 94.62 112 ILE B CA 1
ATOM 2304 C C . ILE B 1 112 ? 4.996 18.234 3.529 1 94.62 112 ILE B C 1
ATOM 2306 O O . ILE B 1 112 ? 5.266 19.328 3.033 1 94.62 112 ILE B O 1
ATOM 2310 N N . TYR B 1 113 ? 4.059 17.469 3.117 1 96.69 113 TYR B N 1
ATOM 2311 C CA . TYR B 1 113 ? 3.109 17.953 2.121 1 96.69 113 TYR B CA 1
ATOM 2312 C C . TYR B 1 113 ? 1.976 18.734 2.779 1 96.69 113 TYR B C 1
ATOM 2314 O O . TYR B 1 113 ? 1.604 18.453 3.922 1 96.69 113 TYR B O 1
ATOM 2322 N N . TYR B 1 114 ? 1.454 19.75 2.023 1 98 114 TYR B N 1
ATOM 2323 C CA . TYR B 1 114 ? 0.436 20.656 2.541 1 98 114 TYR B CA 1
ATOM 2324 C C . TYR B 1 114 ? -0.794 20.656 1.642 1 98 114 TYR B C 1
ATOM 2326 O O . TYR B 1 114 ? -0.703 20.984 0.456 1 98 114 TYR B O 1
ATOM 2334 N N . LEU B 1 115 ? -1.914 20.266 2.166 1 98.25 115 LEU B N 1
ATOM 2335 C CA . LEU B 1 115 ? -3.215 20.406 1.521 1 98.25 115 LEU B CA 1
ATOM 2336 C C . LEU B 1 115 ? -3.971 21.609 2.076 1 98.25 115 LEU B C 1
ATOM 2338 O O . LEU B 1 115 ? -4.234 21.688 3.279 1 98.25 115 LEU B O 1
ATOM 2342 N N . ASP B 1 116 ? -4.344 22.484 1.232 1 97.5 116 ASP B N 1
ATOM 2343 C CA . ASP B 1 116 ? -5.066 23.703 1.588 1 97.5 116 ASP B CA 1
ATOM 2344 C C . ASP B 1 116 ? -6.574 23.5 1.48 1 97.5 116 ASP B C 1
ATOM 2346 O O . ASP B 1 116 ? -7.094 23.203 0.4 1 97.5 116 ASP B O 1
ATOM 2350 N N . LEU B 1 117 ? -7.266 23.75 2.617 1 97 117 LEU B N 1
ATOM 2351 C CA . LEU B 1 117 ? -8.719 23.594 2.588 1 97 117 LEU B CA 1
ATOM 2352 C C . LEU B 1 117 ? -9.414 24.953 2.549 1 97 117 LEU B C 1
ATOM 2354 O O . LEU B 1 117 ? -10.641 25.016 2.656 1 97 117 LEU B O 1
ATOM 2358 N N . THR B 1 118 ? -8.789 26.125 2.559 1 92.5 118 THR B N 1
ATOM 2359 C CA . THR B 1 118 ? -9.352 27.469 2.613 1 92.5 118 THR B CA 1
ATOM 2360 C C . THR B 1 118 ? -10.555 27.578 1.688 1 92.5 118 THR B C 1
ATOM 2362 O O . THR B 1 118 ? -11.594 28.125 2.078 1 92.5 118 THR B O 1
ATOM 2365 N N . SER B 1 119 ? -10.688 27.031 0.499 1 86.44 119 SER B N 1
ATOM 2366 C CA . SER B 1 119 ? -11.812 27.109 -0.425 1 86.44 119 SER B CA 1
ATOM 2367 C C . SER B 1 119 ? -11.977 25.812 -1.21 1 86.44 119 SER B C 1
ATOM 2369 O O . SER B 1 119 ? -12.344 25.844 -2.387 1 86.44 119 SER B O 1
ATOM 2371 N N . ALA B 1 120 ? -11.672 24.859 -0.395 1 83.56 120 ALA B N 1
ATOM 2372 C CA . ALA B 1 120 ? -11.727 23.594 -1.1 1 83.56 120 ALA B CA 1
ATOM 2373 C C . ALA B 1 120 ? -13.164 23.203 -1.425 1 83.56 120 ALA B C 1
ATOM 2375 O O . ALA B 1 120 ? -14.008 23.109 -0.527 1 83.56 120 ALA B O 1
ATOM 2376 N N . SER B 1 121 ? -13.469 23 -2.764 1 87.06 121 SER B N 1
ATOM 2377 C CA . SER B 1 121 ? -14.812 22.641 -3.209 1 87.06 121 SER B CA 1
ATOM 2378 C C . SER B 1 121 ? -14.766 21.5 -4.227 1 87.06 121 SER B C 1
ATOM 2380 O O . SER B 1 121 ? -15.805 21 -4.641 1 87.06 121 SER B O 1
ATOM 2382 N N . ASP B 1 122 ? -13.586 21.125 -4.512 1 92.88 122 ASP B N 1
ATOM 2383 C CA . ASP B 1 122 ? -13.492 20.062 -5.516 1 92.88 122 ASP B CA 1
ATOM 2384 C C . ASP B 1 122 ? -13.852 18.703 -4.914 1 92.88 122 ASP B C 1
ATOM 2386 O O . ASP B 1 122 ? -13.633 18.469 -3.727 1 92.88 122 ASP B O 1
ATOM 2390 N N . GLN B 1 123 ? -14.406 17.859 -5.727 1 93 123 GLN B N 1
ATOM 2391 C CA . GLN B 1 123 ? -14.914 16.562 -5.316 1 93 123 GLN B CA 1
ATOM 2392 C C . GLN B 1 123 ? -13.797 15.688 -4.758 1 93 123 GLN B C 1
ATOM 2394 O O . GLN B 1 123 ? -14.016 14.922 -3.816 1 93 123 GLN B O 1
ATOM 2399 N N . ALA B 1 124 ? -12.625 15.727 -5.324 1 91.25 124 ALA B N 1
ATOM 2400 C CA . ALA B 1 124 ? -11.508 14.906 -4.867 1 91.25 124 ALA B CA 1
ATOM 2401 C C . ALA B 1 124 ? -11.148 15.227 -3.42 1 91.25 124 ALA B C 1
ATOM 2403 O O . ALA B 1 124 ? -10.914 14.32 -2.615 1 91.25 124 ALA B O 1
ATOM 2404 N N . THR B 1 125 ? -11.188 16.5 -3.158 1 95.56 125 THR B N 1
ATOM 2405 C CA . THR B 1 125 ? -10.883 16.906 -1.795 1 95.56 125 THR B CA 1
ATOM 2406 C C . THR B 1 125 ? -11.984 16.484 -0.834 1 95.56 125 THR B C 1
ATOM 2408 O O . THR B 1 125 ? -11.703 15.984 0.259 1 95.56 125 THR B O 1
ATOM 2411 N N . ALA B 1 126 ? -13.195 16.641 -1.24 1 93.75 126 ALA B N 1
ATOM 2412 C CA . ALA B 1 126 ? -14.32 16.219 -0.408 1 93.75 126 ALA B CA 1
ATOM 2413 C C . ALA B 1 126 ? -14.25 14.727 -0.1 1 93.75 126 ALA B C 1
ATOM 2415 O O . ALA B 1 126 ? -14.422 14.312 1.051 1 93.75 126 ALA B O 1
ATOM 2416 N N . THR B 1 127 ? -14.047 13.969 -1.112 1 90.94 127 THR B N 1
ATOM 2417 C CA . THR B 1 127 ? -13.961 12.523 -0.945 1 90.94 127 THR B CA 1
ATOM 2418 C C . THR B 1 127 ? -12.797 12.148 -0.037 1 90.94 127 THR B C 1
ATOM 2420 O O . THR B 1 127 ? -12.938 11.312 0.856 1 90.94 127 THR B O 1
ATOM 2423 N N . PHE B 1 128 ? -11.648 12.734 -0.21 1 92.75 128 PHE B N 1
ATOM 2424 C CA . PHE B 1 128 ? -10.453 12.438 0.575 1 92.75 128 PHE B CA 1
ATOM 2425 C C . PHE B 1 128 ? -10.695 12.734 2.051 1 92.75 128 PHE B C 1
ATOM 2427 O O . PHE B 1 128 ? -10.406 11.898 2.91 1 92.75 128 PHE B O 1
ATOM 2434 N N . THR B 1 129 ? -11.203 13.945 2.354 1 95.12 129 THR B N 1
ATOM 2435 C CA . THR B 1 129 ? -11.391 14.336 3.746 1 95.12 129 THR B CA 1
ATOM 2436 C C . THR B 1 129 ? -12.43 13.445 4.422 1 95.12 129 THR B C 1
ATOM 2438 O O . THR B 1 129 ? -12.297 13.117 5.605 1 95.12 129 THR B O 1
ATOM 2441 N N . GLU B 1 130 ? -13.453 13.047 3.68 1 91.81 130 GLU B N 1
ATOM 2442 C CA . GLU B 1 130 ? -14.438 12.117 4.219 1 91.81 130 GLU B CA 1
ATOM 2443 C C . GLU B 1 130 ? -13.812 10.758 4.508 1 91.81 130 GLU B C 1
ATOM 2445 O O . GLU B 1 130 ? -13.977 10.211 5.602 1 91.81 130 GLU B O 1
ATOM 2450 N N . ASP B 1 131 ? -13.062 10.273 3.619 1 86.5 131 ASP B N 1
ATOM 2451 C CA . ASP B 1 131 ? -12.469 8.945 3.727 1 86.5 131 ASP B CA 1
ATOM 2452 C C . ASP B 1 131 ? -11.562 8.844 4.949 1 86.5 131 ASP B C 1
ATOM 2454 O O . ASP B 1 131 ? -11.469 7.789 5.578 1 86.5 131 ASP B O 1
ATOM 2458 N N . TYR B 1 132 ? -10.898 9.898 5.242 1 90.06 132 TYR B N 1
ATOM 2459 C CA . TYR B 1 132 ? -9.898 9.82 6.301 1 90.06 132 TYR B CA 1
ATOM 2460 C C . TYR B 1 132 ? -10.344 10.586 7.539 1 90.06 132 TYR B C 1
ATOM 2462 O O . TYR B 1 132 ? -9.547 10.844 8.438 1 90.06 132 TYR B O 1
ATOM 2470 N N . GLY B 1 133 ? -11.57 10.977 7.578 1 91.19 133 GLY B N 1
ATOM 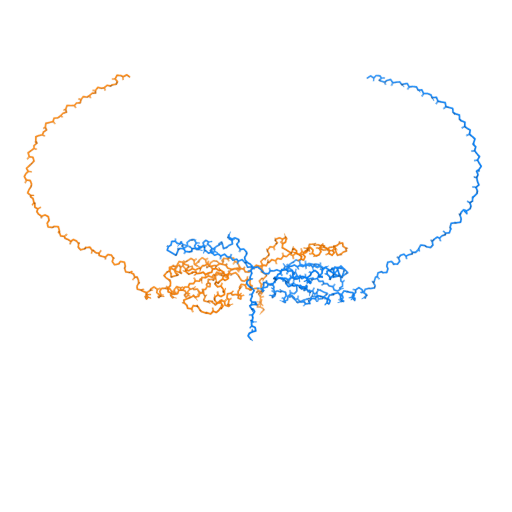2471 C CA . GLY B 1 133 ? -12.18 11.578 8.75 1 91.19 133 GLY B CA 1
ATOM 2472 C C . GLY B 1 133 ? -11.594 12.93 9.109 1 91.19 133 GLY B C 1
ATOM 2473 O O . GLY B 1 133 ? -11.367 13.219 10.289 1 91.19 133 GLY B O 1
ATOM 2474 N N . ILE B 1 134 ? -11.312 13.688 8.109 1 94.19 134 ILE B N 1
ATOM 2475 C CA . ILE B 1 134 ? -10.758 15.023 8.312 1 94.19 134 ILE B CA 1
ATOM 2476 C C . ILE B 1 134 ? -11.883 16.047 8.305 1 94.19 134 ILE B C 1
ATOM 2478 O O . ILE B 1 134 ? -12.32 16.5 7.242 1 94.19 134 ILE B O 1
ATOM 2482 N N . ASP B 1 135 ? -12.25 16.469 9.477 1 92.88 135 ASP B N 1
ATOM 2483 C CA . ASP B 1 135 ? -13.422 17.328 9.617 1 92.88 135 ASP B CA 1
ATOM 2484 C C . ASP B 1 135 ? -13.016 18.75 10.008 1 92.88 135 ASP B C 1
ATOM 2486 O O . ASP B 1 135 ? -13.805 19.688 9.859 1 92.88 135 ASP B O 1
ATOM 2490 N N . THR B 1 136 ? -11.859 18.875 10.516 1 95.31 136 THR B N 1
ATOM 2491 C CA . THR B 1 136 ? -11.391 20.188 10.977 1 95.31 136 THR B CA 1
ATOM 2492 C C . THR B 1 136 ? -9.914 20.375 10.633 1 95.31 136 THR B C 1
ATOM 2494 O O . THR B 1 136 ? -9.227 19.422 10.258 1 95.31 136 THR B O 1
ATOM 2497 N N . VAL B 1 137 ? -9.531 21.641 10.664 1 97.62 137 VAL B N 1
ATOM 2498 C CA . VAL B 1 137 ? -8.125 22 10.531 1 97.62 137 VAL B CA 1
ATOM 2499 C C . VAL B 1 137 ? -7.648 22.719 11.797 1 97.62 137 VAL B C 1
ATOM 2501 O O . VAL B 1 137 ? -8.43 23.391 12.469 1 97.62 137 VAL B O 1
ATOM 2504 N N . PRO B 1 138 ? -6.391 22.578 12.156 1 98.38 138 PRO B N 1
ATOM 2505 C CA . PRO B 1 138 ? -5.328 21.812 11.484 1 98.38 138 PRO B CA 1
ATOM 2506 C C . PRO B 1 138 ? -5.453 20.312 11.695 1 98.38 138 PRO B C 1
ATOM 2508 O O . PRO B 1 138 ? -6.004 19.875 12.711 1 98.38 138 PRO B O 1
ATOM 2511 N N . ALA B 1 139 ? -5.035 19.516 10.695 1 98.44 139 ALA B N 1
ATOM 2512 C CA . ALA B 1 139 ? -4.789 18.094 10.812 1 98.44 139 ALA B CA 1
ATOM 2513 C C . ALA B 1 139 ? -3.389 17.734 10.328 1 98.44 139 ALA B C 1
ATOM 2515 O O . ALA B 1 139 ? -2.846 18.391 9.438 1 98.44 139 ALA B O 1
ATOM 2516 N N . PHE B 1 140 ? -2.811 16.719 10.969 1 97.94 140 PHE B N 1
ATOM 2517 C CA . PHE B 1 140 ? -1.481 16.234 10.609 1 97.94 140 PHE B CA 1
ATOM 2518 C C . PHE B 1 140 ? -1.438 14.719 10.609 1 97.94 140 PHE B C 1
ATOM 2520 O O . PHE B 1 140 ? -1.666 14.086 11.641 1 97.94 140 PHE B O 1
ATOM 2527 N N . HIS B 1 141 ? -1.177 14.195 9.406 1 96.25 141 HIS B N 1
ATOM 2528 C CA . HIS B 1 141 ? -1.299 12.766 9.148 1 96.25 141 HIS B CA 1
ATOM 2529 C C . HIS B 1 141 ? 0.006 12.195 8.602 1 96.25 141 HIS B C 1
ATOM 2531 O O . HIS B 1 141 ? 0.835 12.93 8.062 1 96.25 141 HIS B O 1
ATOM 2537 N N . PHE B 1 142 ? 0.211 10.898 8.82 1 93.5 142 PHE B N 1
ATOM 2538 C CA . PHE B 1 142 ? 1.229 10.094 8.148 1 93.5 142 PHE B CA 1
ATOM 2539 C C . PHE B 1 142 ? 0.589 8.961 7.355 1 93.5 142 PHE B C 1
ATOM 2541 O O . PHE B 1 142 ? -0.342 8.305 7.836 1 93.5 142 PHE B O 1
ATOM 2548 N N . PHE B 1 143 ? 1.012 8.844 6.102 1 90.5 143 PHE B N 1
ATOM 2549 C CA . PHE B 1 143 ? 0.582 7.754 5.23 1 90.5 143 PHE B CA 1
ATOM 2550 C C . PHE B 1 143 ? 1.776 6.941 4.746 1 90.5 143 PHE B C 1
ATOM 2552 O O . PHE B 1 143 ? 2.84 7.5 4.465 1 90.5 143 PHE B O 1
ATOM 2559 N N . GLU B 1 144 ? 1.543 5.629 4.617 1 85.25 144 GLU B N 1
ATOM 2560 C CA . GLU B 1 144 ? 2.518 4.77 3.951 1 85.25 144 GLU B CA 1
ATOM 2561 C C . GLU B 1 144 ? 1.841 3.566 3.305 1 85.25 144 GLU B C 1
ATOM 2563 O O . GLU B 1 144 ? 1.055 2.869 3.949 1 85.25 144 GLU B O 1
ATOM 2568 N N . GLY B 1 145 ? 2.104 3.469 2.092 1 77.56 145 GLY B N 1
ATOM 2569 C CA . GLY B 1 145 ? 1.655 2.234 1.467 1 77.56 145 GLY B CA 1
ATOM 2570 C C . GLY B 1 145 ? 2.377 1.006 1.988 1 77.56 145 GLY B C 1
ATOM 2571 O O . GLY B 1 145 ? 3.58 1.052 2.254 1 77.56 145 GLY B O 1
ATOM 2572 N N . GLN B 1 146 ? 1.693 0.03 2.314 1 75.44 146 GLN B N 1
ATOM 2573 C CA . GLN B 1 146 ? 2.236 -1.261 2.723 1 75.44 146 GLN B CA 1
ATOM 2574 C C . GLN B 1 146 ? 1.723 -2.383 1.826 1 75.44 146 GLN B C 1
ATOM 2576 O O . GLN B 1 146 ? 0.776 -2.189 1.061 1 75.44 146 GLN B O 1
ATOM 2581 N N . ILE B 1 147 ? 2.531 -3.395 1.79 1 77.69 147 ILE B N 1
ATOM 2582 C CA . ILE B 1 147 ? 2.135 -4.578 1.034 1 77.69 147 ILE B CA 1
ATOM 2583 C C . ILE B 1 147 ? 1.897 -5.746 1.99 1 77.69 147 ILE B C 1
ATOM 2585 O O . ILE B 1 147 ? 2.758 -6.066 2.814 1 77.69 147 ILE B O 1
ATOM 2589 N N . TYR B 1 148 ? 0.71 -6.188 1.931 1 81 148 TYR B N 1
ATOM 2590 C CA . TYR B 1 148 ? 0.497 -7.516 2.488 1 81 148 TYR B CA 1
ATOM 2591 C C . TYR B 1 148 ? 0.877 -8.594 1.482 1 81 148 TYR B C 1
ATOM 2593 O O . TYR B 1 148 ? 0.577 -8.477 0.292 1 81 148 TYR B O 1
ATOM 2601 N N . HIS B 1 149 ? 1.632 -9.555 1.974 1 88.62 149 HIS B N 1
ATOM 2602 C CA . HIS B 1 149 ? 2.086 -10.648 1.125 1 88.62 149 HIS B CA 1
ATOM 2603 C C . HIS B 1 149 ? 2.016 -11.984 1.861 1 88.62 149 HIS B C 1
ATOM 2605 O O . HIS B 1 149 ? 2.438 -12.078 3.016 1 88.62 149 HIS B O 1
ATOM 2611 N N . SER B 1 150 ? 1.384 -12.953 1.252 1 91.19 150 SER B N 1
ATOM 2612 C CA . SER B 1 150 ? 1.387 -14.328 1.741 1 91.19 150 SER B CA 1
ATOM 2613 C C . SER B 1 150 ? 1.597 -15.32 0.602 1 91.19 150 SER B C 1
ATOM 2615 O O . SER B 1 150 ? 1.521 -14.953 -0.572 1 91.19 150 SER B O 1
ATOM 2617 N N . LYS B 1 151 ? 2.018 -16.531 0.971 1 95 151 LYS B N 1
ATOM 2618 C CA . LYS B 1 151 ? 2.266 -17.578 -0.019 1 95 151 LYS B CA 1
ATOM 2619 C C . LYS B 1 151 ? 1.97 -18.953 0.554 1 95 151 LYS B C 1
ATOM 2621 O O . LYS B 1 151 ? 1.926 -19.141 1.773 1 95 151 LYS B O 1
ATOM 2626 N N . ILE B 1 152 ? 1.687 -19.891 -0.345 1 95.38 152 ILE B N 1
ATOM 2627 C CA . ILE B 1 152 ? 1.77 -21.297 0.08 1 95.38 152 ILE B CA 1
ATOM 2628 C C . ILE B 1 152 ? 3.234 -21.703 0.222 1 95.38 152 ILE B C 1
ATOM 2630 O O . ILE B 1 152 ? 4.008 -21.594 -0.733 1 95.38 152 ILE B O 1
ATOM 2634 N N . GLU B 1 153 ? 3.611 -22.141 1.416 1 92.5 153 GLU B N 1
ATOM 2635 C CA . GLU B 1 153 ? 4.996 -22.531 1.682 1 92.5 153 GLU B CA 1
ATOM 2636 C C . GLU B 1 153 ? 5.305 -23.906 1.113 1 92.5 153 GLU B C 1
ATOM 2638 O O . GLU B 1 153 ? 4.48 -24.828 1.204 1 92.5 153 GLU B O 1
ATOM 2643 N N . ASP B 1 154 ? 6.5 -24.031 0.479 1 93.06 154 ASP B N 1
ATOM 2644 C CA . ASP B 1 154 ? 7.082 -25.312 0.093 1 93.06 154 ASP B CA 1
ATOM 2645 C C . ASP B 1 154 ? 6.051 -26.188 -0.621 1 93.06 154 ASP B C 1
ATOM 2647 O O . ASP B 1 154 ? 5.812 -27.328 -0.218 1 93.06 154 ASP B O 1
ATOM 2651 N N . ILE B 1 155 ? 5.559 -25.797 -1.639 1 97.12 155 ILE B N 1
ATOM 2652 C CA . ILE B 1 155 ? 4.531 -26.516 -2.387 1 97.12 155 ILE B CA 1
ATOM 2653 C C . ILE B 1 155 ? 5.051 -27.891 -2.789 1 97.12 155 ILE B C 1
ATOM 2655 O O . ILE B 1 155 ? 6.047 -28 -3.512 1 97.12 155 ILE B O 1
ATOM 2659 N N . ASP B 1 156 ? 4.398 -28.906 -2.258 1 97.94 156 ASP B N 1
ATOM 2660 C CA . ASP B 1 156 ? 4.504 -30.281 -2.742 1 97.94 156 ASP B CA 1
ATOM 2661 C C . ASP B 1 156 ? 3.387 -30.594 -3.736 1 97.94 156 ASP B C 1
ATOM 2663 O O . ASP B 1 156 ? 2.299 -31.016 -3.342 1 97.94 156 ASP B O 1
ATOM 2667 N N . SER B 1 157 ? 3.695 -30.5 -4.996 1 97.75 157 SER B N 1
ATOM 2668 C CA . SER B 1 157 ? 2.67 -30.531 -6.031 1 97.75 157 SER B CA 1
ATOM 2669 C C . SER B 1 157 ? 1.938 -31.859 -6.039 1 97.75 157 SER B C 1
ATOM 2671 O O . SER B 1 157 ? 0.737 -31.922 -6.316 1 97.75 157 SER B O 1
ATOM 2673 N N . GLU B 1 158 ? 2.607 -32.906 -5.777 1 97 158 GLU B N 1
ATOM 2674 C CA . GLU B 1 158 ? 1.994 -34.25 -5.781 1 97 158 GLU B CA 1
ATOM 2675 C C . GLU B 1 158 ? 1.02 -34.406 -4.617 1 97 158 GLU B C 1
ATOM 2677 O O . GLU B 1 158 ? -0.047 -35 -4.77 1 97 158 GLU B O 1
ATOM 2682 N N . ASN B 1 159 ? 1.305 -33.75 -3.543 1 97.94 159 ASN B N 1
ATOM 2683 C CA . ASN B 1 159 ? 0.567 -34.094 -2.332 1 97.94 159 ASN B CA 1
ATOM 2684 C C . ASN B 1 159 ? -0.383 -32.969 -1.918 1 97.94 159 ASN B C 1
ATOM 2686 O O . ASN B 1 159 ? -1.314 -33.219 -1.144 1 97.94 159 ASN B O 1
ATOM 2690 N N . ILE B 1 160 ? -0.167 -31.734 -2.291 1 98.25 160 ILE B N 1
ATOM 2691 C CA . ILE B 1 160 ? -1.088 -30.672 -1.9 1 98.25 160 ILE B CA 1
ATOM 2692 C C . ILE B 1 160 ? -2.469 -30.938 -2.49 1 98.25 160 ILE B C 1
ATOM 2694 O O . ILE B 1 160 ? -2.588 -31.359 -3.648 1 98.25 160 ILE B O 1
ATOM 2698 N N . SER B 1 161 ? -3.551 -30.734 -1.737 1 97.81 161 SER B N 1
ATOM 2699 C CA . SER B 1 161 ? -4.914 -30.969 -2.209 1 97.81 161 SER B CA 1
ATOM 2700 C C . SER B 1 161 ? -5.527 -29.688 -2.77 1 97.81 161 SER B C 1
ATOM 2702 O O . SER B 1 161 ? -5.09 -28.594 -2.438 1 97.81 161 SER B O 1
ATOM 2704 N N . VAL B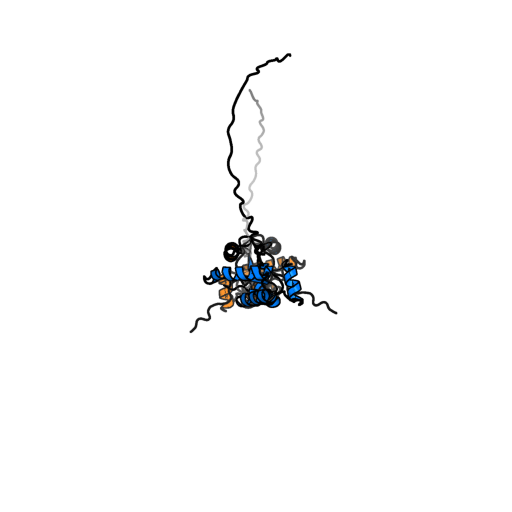 1 162 ? -6.523 -29.969 -3.613 1 97.75 162 VAL B N 1
ATOM 2705 C CA . VAL B 1 162 ? -7.316 -28.844 -4.113 1 97.75 162 VAL B CA 1
ATOM 2706 C C . VAL B 1 162 ? -7.906 -28.062 -2.938 1 97.75 162 VAL B C 1
ATOM 2708 O O . VAL B 1 162 ? -7.922 -26.844 -2.947 1 97.75 162 VAL B O 1
ATOM 2711 N N . LYS B 1 163 ? -8.336 -28.75 -1.912 1 96.06 163 LYS B N 1
ATOM 2712 C CA . LYS B 1 163 ? -8.922 -28.109 -0.739 1 96.06 163 LYS B CA 1
ATOM 2713 C C . LYS B 1 163 ? -7.914 -27.203 -0.033 1 96.06 163 LYS B C 1
ATOM 2715 O O . LYS B 1 163 ? -8.25 -26.109 0.413 1 96.06 163 LYS B O 1
ATOM 2720 N N . GLU B 1 164 ? -6.711 -27.625 0.077 1 96.19 164 GLU B N 1
ATOM 2721 C CA . GLU B 1 164 ? -5.672 -26.812 0.699 1 96.19 164 GLU B CA 1
ATOM 2722 C C . GLU B 1 164 ? -5.422 -25.531 -0.099 1 96.19 164 GLU B C 1
ATOM 2724 O O . GLU B 1 164 ? -5.203 -24.469 0.479 1 96.19 164 GLU B O 1
ATOM 2729 N N . ILE B 1 165 ? -5.395 -25.641 -1.418 1 96.81 165 ILE B N 1
ATOM 2730 C CA . ILE B 1 165 ? -5.23 -24.469 -2.277 1 96.81 165 ILE B CA 1
ATOM 2731 C C . ILE B 1 165 ? -6.414 -23.516 -2.092 1 96.81 165 ILE B C 1
ATOM 2733 O O . ILE B 1 165 ? -6.23 -22.312 -1.949 1 96.81 165 ILE B O 1
ATOM 2737 N N . GLN B 1 166 ? -7.648 -24.062 -1.97 1 92.94 166 GLN B N 1
ATOM 2738 C CA . GLN B 1 166 ? -8.844 -23.266 -1.746 1 92.94 166 GLN B CA 1
ATOM 2739 C C . GLN B 1 166 ? -8.812 -22.594 -0.37 1 92.94 166 GLN B C 1
ATOM 2741 O O . GLN B 1 166 ? -9.258 -21.469 -0.212 1 92.94 166 GLN B O 1
ATOM 2746 N N . ASP B 1 167 ? -8.336 -23.266 0.567 1 91.31 167 ASP B N 1
ATOM 2747 C CA . ASP B 1 167 ? -8.219 -22.688 1.899 1 91.31 167 ASP B CA 1
ATOM 2748 C C . ASP B 1 167 ? -7.316 -21.453 1.879 1 91.31 167 ASP B C 1
ATOM 2750 O O . ASP B 1 167 ? -7.605 -20.453 2.539 1 91.31 167 ASP B O 1
ATOM 2754 N N . PHE B 1 168 ? -6.219 -21.547 1.165 1 92.5 168 PHE B N 1
ATOM 2755 C CA . PHE B 1 168 ? -5.344 -20.391 1.033 1 92.5 168 PHE B CA 1
ATOM 2756 C C . PHE B 1 168 ? -6.066 -19.25 0.335 1 92.5 168 PHE B C 1
ATOM 2758 O O . PHE B 1 168 ? -5.996 -18.094 0.782 1 92.5 168 PHE B O 1
ATOM 2765 N N . ILE B 1 169 ? -6.766 -19.578 -0.764 1 90.88 169 ILE B N 1
ATOM 2766 C CA . ILE B 1 169 ? -7.477 -18.562 -1.54 1 90.88 169 ILE B CA 1
ATOM 2767 C C . ILE B 1 169 ? -8.531 -17.891 -0.665 1 90.88 169 ILE B C 1
ATOM 2769 O O . ILE B 1 169 ? -8.711 -16.672 -0.735 1 90.88 169 ILE B O 1
ATOM 2773 N N . ASN B 1 170 ? -9.07 -18.594 0.181 1 86.25 170 ASN B N 1
ATOM 2774 C CA . ASN B 1 170 ? -10.148 -18.078 1.021 1 86.25 170 ASN B CA 1
ATOM 2775 C C . ASN B 1 170 ? -9.594 -17.297 2.217 1 86.25 170 ASN B C 1
ATOM 2777 O O . ASN B 1 170 ? -10.289 -16.453 2.781 1 86.25 170 ASN B O 1
ATOM 2781 N N . THR B 1 171 ? -8.367 -17.656 2.658 1 85.94 171 THR B N 1
ATOM 2782 C CA . THR B 1 171 ? -7.816 -17.031 3.854 1 85.94 171 THR B CA 1
ATOM 2783 C C . THR B 1 171 ? -6.383 -16.562 3.609 1 85.94 171 THR B C 1
ATOM 2785 O O . THR B 1 171 ? -5.465 -16.969 4.324 1 85.94 171 THR B O 1
ATOM 2788 N N . PRO B 1 172 ? -6.188 -15.789 2.684 1 86.19 172 PRO B N 1
ATOM 2789 C CA . PRO B 1 172 ? -4.812 -15.406 2.357 1 86.19 172 PRO B CA 1
ATOM 2790 C C . PRO B 1 172 ? -4.164 -14.555 3.445 1 86.19 172 PRO B C 1
ATOM 2792 O O . PRO B 1 172 ? -2.941 -14.383 3.455 1 86.19 172 PRO B O 1
ATOM 2795 N N . TYR B 1 173 ? -4.859 -14 4.449 1 79.62 173 TYR B N 1
ATOM 2796 C CA 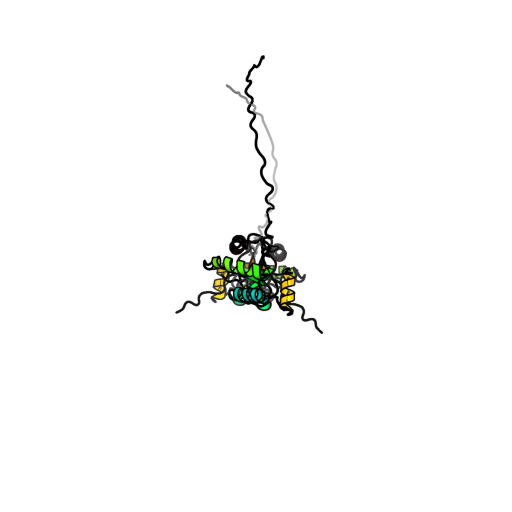. TYR B 1 173 ? -4.355 -13.102 5.48 1 79.62 173 TYR B CA 1
ATOM 2797 C C . TYR B 1 173 ? -3.891 -13.883 6.703 1 79.62 173 TYR B C 1
ATOM 2799 O O . TYR B 1 173 ? -3.436 -13.297 7.688 1 79.62 173 TYR B O 1
ATOM 2807 N N . GLN B 1 174 ? -4.109 -15.039 6.82 1 64.12 174 GLN B N 1
ATOM 2808 C CA . GLN B 1 174 ? -3.877 -15.789 8.055 1 64.12 174 GLN B CA 1
ATOM 2809 C C . GLN B 1 174 ? -2.408 -15.719 8.469 1 64.12 174 GLN B C 1
ATOM 2811 O O . GLN B 1 174 ? -2.09 -15.797 9.656 1 64.12 174 GLN B O 1
ATOM 2816 N N . ASP B 1 175 ? -1.372 -15.773 7.496 1 54.12 175 ASP B N 1
ATOM 2817 C CA . ASP B 1 175 ? -0.001 -15.672 7.988 1 54.12 175 ASP B CA 1
ATOM 2818 C C . ASP B 1 175 ? 0.491 -14.227 7.941 1 54.12 175 ASP B C 1
ATOM 2820 O O . ASP B 1 175 ? 0.488 -13.594 6.879 1 54.12 175 ASP B O 1
ATOM 2824 N N . GLU B 1 176 ? 0.218 -13.422 8.828 1 49.72 176 GLU B N 1
ATOM 2825 C CA . GLU B 1 176 ? 0.366 -11.969 8.898 1 49.72 176 GLU B CA 1
ATOM 2826 C C . GLU B 1 176 ? 1.758 -11.531 8.453 1 49.72 176 GLU B C 1
ATOM 2828 O O . GLU B 1 176 ? 2.734 -11.695 9.188 1 49.72 176 GLU B O 1
ATOM 2833 N N . HIS B 1 177 ? 2.412 -11.852 7.312 1 46.41 177 HIS B N 1
ATOM 2834 C CA . HIS B 1 177 ? 3.656 -11.188 6.945 1 46.41 177 HIS B CA 1
ATOM 2835 C C . HIS B 1 177 ? 3.383 -9.859 6.242 1 46.41 177 HIS B C 1
ATOM 2837 O O . HIS B 1 177 ? 2.805 -9.836 5.152 1 46.41 177 HIS B O 1
ATOM 2843 N N . VAL B 1 178 ? 3.18 -8.805 6.883 1 46.38 178 VAL B N 1
ATOM 2844 C CA . VAL B 1 178 ? 3.098 -7.48 6.281 1 46.38 178 VAL B CA 1
ATOM 2845 C C . VAL B 1 178 ? 4.465 -7.074 5.734 1 46.38 178 VAL B C 1
ATOM 2847 O O . VAL B 1 178 ? 5.453 -7.055 6.473 1 46.38 178 VAL B O 1
ATOM 2850 N N . ALA B 1 179 ? 4.836 -7.23 4.434 1 45.12 179 ALA B N 1
ATOM 2851 C CA . ALA B 1 179 ? 6.086 -6.727 3.871 1 45.12 179 ALA B CA 1
ATOM 2852 C C . ALA B 1 179 ? 5.906 -5.324 3.303 1 45.12 179 ALA B C 1
ATOM 2854 O O . ALA B 1 179 ? 4.801 -4.949 2.898 1 45.12 179 ALA B O 1
ATOM 2855 N N . THR B 1 180 ? 6.918 -4.375 3.432 1 45.16 180 THR B N 1
ATOM 2856 C CA . THR B 1 180 ? 6.98 -3.053 2.822 1 45.16 180 THR B CA 1
ATOM 2857 C C . THR B 1 180 ? 7.066 -3.158 1.302 1 45.16 180 THR B C 1
ATOM 2859 O O . THR B 1 180 ? 7.664 -4.098 0.773 1 45.16 180 THR B O 1
ATOM 2862 N N . ALA B 1 181 ? 6.375 -2.406 0.444 1 48.44 181 ALA B N 1
ATOM 2863 C CA . ALA B 1 181 ? 6.406 -2.404 -1.016 1 48.44 181 ALA B CA 1
ATOM 2864 C C . ALA B 1 181 ? 7.812 -2.133 -1.537 1 48.44 181 ALA B C 1
ATOM 2866 O O . ALA B 1 181 ? 8.57 -1.37 -0.931 1 48.44 181 ALA B O 1
ATOM 2867 N N . PRO B 1 182 ? 8.383 -2.916 -2.65 1 38.47 182 PRO B N 1
ATOM 2868 C CA . PRO B 1 182 ? 9.719 -2.66 -3.203 1 38.47 182 PRO B CA 1
ATOM 2869 C C . PRO B 1 182 ? 9.836 -1.274 -3.836 1 38.47 182 PRO B C 1
ATOM 2871 O O . PRO B 1 182 ? 8.852 -0.743 -4.355 1 38.47 182 PRO B O 1
ATOM 2874 N N . ASP B 1 183 ? 10.938 -0.55 -3.58 1 34.31 183 ASP B N 1
ATOM 2875 C CA . ASP B 1 183 ? 11.328 0.726 -4.168 1 34.31 183 ASP B CA 1
ATOM 2876 C C . ASP B 1 183 ? 11.586 0.585 -5.664 1 34.31 183 ASP B C 1
ATOM 2878 O O . ASP B 1 183 ? 12.336 -0.3 -6.094 1 34.31 183 ASP B O 1
ATOM 2882 N N . GLU B 1 184 ? 10.867 1.013 -6.52 1 34 184 GLU B N 1
ATOM 2883 C CA . GLU B 1 184 ? 11.203 1.04 -7.941 1 34 184 GLU B CA 1
ATOM 2884 C C . GLU B 1 184 ? 12.508 1.792 -8.188 1 34 184 GLU B C 1
ATOM 2886 O O . GLU B 1 184 ? 12.984 1.864 -9.32 1 34 184 GLU B O 1
ATOM 2891 N N . ASN B 1 185 ? 12.906 2.812 -7.578 1 32.97 185 ASN B N 1
ATOM 2892 C CA . ASN B 1 185 ? 14.016 3.621 -8.055 1 32.97 185 ASN B CA 1
ATOM 2893 C C . ASN B 1 185 ? 15.328 2.84 -8.031 1 32.97 185 ASN B C 1
ATOM 2895 O O . ASN B 1 185 ? 16.016 2.811 -7.008 1 32.97 185 ASN B O 1
ATOM 2899 N N . MET B 1 186 ? 15.5 1.683 -8.672 1 30.41 186 MET B N 1
ATOM 2900 C CA . MET B 1 186 ? 16.875 1.307 -8.977 1 30.41 186 MET B CA 1
ATOM 2901 C C . MET B 1 186 ? 17.609 2.457 -9.656 1 30.41 186 MET B C 1
ATOM 2903 O O . MET B 1 186 ? 17.031 3.184 -10.469 1 30.41 186 MET B O 1
ATOM 2907 N N . ASP B 1 187 ? 18.797 2.758 -9.117 1 29.09 187 ASP B N 1
ATOM 2908 C CA . ASP B 1 187 ? 19.875 3.629 -9.562 1 29.09 187 ASP B CA 1
ATOM 2909 C C . ASP B 1 187 ? 20.219 3.371 -11.031 1 29.09 187 ASP B C 1
ATOM 2911 O O . ASP B 1 187 ? 20.609 2.26 -11.398 1 29.09 187 ASP B O 1
ATOM 2915 N N . ASN B 1 188 ? 19.578 3.951 -12.016 1 31.23 188 ASN B N 1
ATOM 2916 C CA . ASN B 1 188 ? 20.344 4.191 -13.234 1 31.23 188 ASN B CA 1
ATOM 2917 C C . ASN B 1 188 ? 21.797 4.578 -12.922 1 31.23 188 ASN B C 1
ATOM 2919 O O . ASN B 1 188 ? 22.047 5.652 -12.367 1 31.23 188 ASN B O 1
ATOM 2923 N N . GLY B 1 189 ? 22.625 3.646 -12.531 1 24.42 189 GLY B N 1
ATOM 2924 C CA . GLY B 1 189 ? 24.062 3.893 -12.633 1 24.42 189 GLY B CA 1
ATOM 2925 C C . GLY B 1 189 ? 24.453 4.598 -13.922 1 24.42 189 GLY B C 1
ATOM 2926 O O . GLY B 1 189 ? 23.984 4.23 -15 1 24.42 189 GLY B O 1
ATOM 2927 N N . ASP B 1 190 ? 24.859 5.871 -13.859 1 28.62 190 ASP B N 1
ATOM 2928 C CA . ASP B 1 190 ? 25.766 6.57 -14.766 1 28.62 190 ASP B CA 1
ATOM 2929 C C . ASP B 1 190 ? 26.875 5.645 -15.258 1 28.62 190 ASP B C 1
ATOM 2931 O O . ASP B 1 190 ? 27.625 5.086 -14.453 1 28.62 190 ASP B O 1
ATOM 2935 N N . SER B 1 191 ? 26.719 4.859 -16.297 1 22.95 191 SER B N 1
ATOM 2936 C CA . SER B 1 191 ? 27.938 4.789 -17.094 1 22.95 191 SER B CA 1
ATOM 2937 C C . SER B 1 191 ? 28.297 6.16 -17.656 1 22.95 191 SER B C 1
ATOM 2939 O O . SER B 1 191 ? 27.422 6.938 -18.031 1 22.95 191 SER B O 1
#

Sequence (382 aa):
MKKILLLSSLSVLLFACSNQTDEEKVISDSPTSSSVEQEASSEEAQALYQSTIQNFTRITAGEITSKINNGDGFYLFIGAEDSADATTFATKLDEASSIFETPSSADIEGVIYYLDLTSASDQATATFTEDYGIDTVPAFHFFEGQIYHSKIEDIDSENISVKEIQDFINTPYQDEHVATAPDENMDNGDSMKKILLLSSLSVLLFACSNQTDEEKVISDSPTSSSVEQEASSEEAQALYQSTIQNFTRITAGEITSKINNGDGFYLFIGAEDSADATTFATKLDEASSIFETPSSADIEGVIYYLDLTSASDQATATFTEDYGIDTVPAFHFFEGQIYHSKIEDIDSENISVKEIQDFINTPYQDEHVATAPDENMDNGDS

Radius of gyration: 42.19 Å; Cα contacts (8 Å, |Δi|>4): 477; chains: 2; bounding box: 55×159×113 Å

InterPro domains:
  IPR046698 Pediocin PA-1 biosynthesis protein PedC-like [PF20207] (58-171)

Solvent-accessible surface area (backbone atoms only — not comparable to full-atom values): 22985 Å² total; per-residue (Å²): 128,77,79,80,82,89,77,92,80,87,92,84,84,83,89,80,85,89,79,84,88,80,83,76,82,80,77,76,80,73,79,78,76,75,77,71,74,72,70,69,50,75,65,55,51,39,50,51,34,56,60,48,56,67,80,35,44,78,51,48,49,65,56,48,51,50,37,47,30,57,32,43,27,40,35,40,39,34,30,31,72,86,34,69,49,17,36,49,35,44,52,38,48,56,63,29,53,61,61,35,84,44,77,54,62,92,68,39,55,74,49,48,31,31,36,73,49,66,78,66,76,52,65,56,48,53,52,50,29,61,75,69,69,53,85,62,63,45,38,44,35,36,40,24,22,28,22,37,43,31,62,64,76,83,69,47,42,89,72,62,48,46,66,58,54,36,49,42,72,75,46,53,67,75,62,77,42,75,44,74,62,85,79,76,80,68,76,78,68,81,124,129,80,75,85,79,86,81,90,80,86,90,81,88,78,80,77,84,76,82,82,77,81,79,79,77,78,76,76,81,72,80,78,75,74,77,70,73,71,69,70,49,73,65,54,51,38,50,51,34,56,60,48,56,65,79,36,44,78,52,51,49,64,55,49,51,52,38,46,31,57,31,44,27,39,36,40,39,34,30,30,73,88,33,68,50,18,34,49,35,44,53,39,47,57,62,31,52,61,61,35,83,44,78,52,62,93,68,38,54,72,50,47,32,30,35,74,50,67,78,66,74,52,66,54,46,51,52,50,30,60,75,70,68,54,85,62,62,46,40,46,36,37,40,26,22,28,22,37,44,31,62,64,75,82,70,46,41,89,72,61,47,46,65,58,54,36,49,42,72,74,45,53,65,76,62,78,43,75,41,76,63,84,78,76,81,68,77,78,70,81,124

Nearest PDB structures (foldseek):
  1zma-assembly1_A  TM=7.278E-01  e=3.375E-06  Streptococcus pneumoniae
  5gu6-assembly1_A  TM=5.979E-01  e=1.296E-03  Homo sapiens
  5xwm-assembly2_D  TM=5.867E-01  e=3.270E-03  Homo sapiens
  5hqp-assembly1_C  TM=5.957E-01  e=7.724E-03  Homo sapiens
  5xwm-assembly1_A  TM=5.455E-01  e=1.006E-02  Homo sapiens

pLDDT: mean 71.69, std 28.55, range [18.67, 98.69]

Foldseek 3Di:
DDPDDDDDDDYYDYDDDDDDDDDDPDPPPPPPPPPPPVPPPLVRLLVLQVVLCVQAAEDELVVVVVCLVVFAKEKEWEAESNDSQQSVVSVVVSVVLVVCVPPDDPRYPSGYYYYYVNPDDDPSVVVSCVVVVPDDPGDMDIHGHWDFDADDPPDDPVPDDPVNVVVCVVCVPPVPPTHRDDDPPDDPPDD/DQDDDDDDDDDDDDDDPDDDDDPDPPPPPPPPPPPPPVPPPLVNLLVLQVVLCVQAAEDELVVVVVCLVVFAKEKEWEAESNDSQQSVVSVVVSVVLVVCVPPDDPRYPSGYYYYYPNPDDDPSVVVSCVVVVPDDPGDMDIHGHWDFDADDPPDDPVPDDPVNVVVCVVCVPPVPPTHRDDDPPDDPPDD